Protein AF-F2NIZ1-F1 (afdb_monomer_lite)

Structure (mmCIF, N/CA/C/O backbone):
data_AF-F2NIZ1-F1
#
_entry.id   AF-F2NIZ1-F1
#
loop_
_atom_site.group_PDB
_atom_site.id
_atom_site.type_symbol
_atom_site.label_atom_id
_atom_site.label_alt_id
_atom_site.label_comp_id
_atom_site.label_asym_id
_atom_site.label_entity_id
_atom_site.label_seq_id
_atom_site.pdbx_PDB_ins_code
_atom_site.Cartn_x
_atom_site.Cartn_y
_atom_site.Cartn_z
_atom_site.occupancy
_atom_site.B_iso_or_equiv
_atom_site.auth_seq_id
_atom_site.auth_comp_id
_atom_site.auth_asym_id
_atom_site.auth_atom_id
_atom_site.pdbx_PDB_model_num
ATOM 1 N N . MET A 1 1 ? 41.066 -52.398 26.898 1.00 47.44 1 MET A N 1
ATOM 2 C CA . MET A 1 1 ? 41.646 -51.058 26.658 1.00 47.44 1 MET A CA 1
ATOM 3 C C . MET A 1 1 ? 41.464 -50.727 25.185 1.00 47.44 1 MET A C 1
ATOM 5 O O . MET A 1 1 ? 42.242 -51.182 24.358 1.00 47.44 1 MET A O 1
ATOM 9 N N . VAL A 1 2 ? 40.363 -50.058 24.837 1.00 56.00 2 VAL A N 1
ATOM 10 C CA . VAL A 1 2 ? 40.061 -49.682 23.446 1.00 56.00 2 VAL A CA 1
ATOM 11 C C . VAL A 1 2 ? 40.897 -48.446 23.115 1.00 56.00 2 VAL A C 1
ATOM 13 O O . VAL A 1 2 ? 40.838 -47.449 23.829 1.00 56.00 2 VAL A O 1
ATOM 16 N N . GLY A 1 3 ? 41.756 -48.558 22.101 1.00 67.19 3 GLY A N 1
ATOM 17 C CA . GLY A 1 3 ? 42.774 -47.560 21.780 1.00 67.19 3 GLY A CA 1
ATOM 18 C C . GLY A 1 3 ? 42.176 -46.237 21.307 1.00 67.19 3 GLY A C 1
ATOM 19 O O . GLY A 1 3 ? 41.809 -46.108 20.141 1.00 67.19 3 GLY A O 1
ATOM 20 N N . TRP A 1 4 ? 42.165 -45.240 22.195 1.00 61.31 4 TRP A N 1
ATOM 21 C CA . TRP A 1 4 ? 41.799 -43.842 21.918 1.00 61.31 4 TRP A CA 1
ATOM 22 C C . TRP A 1 4 ? 42.531 -43.234 20.706 1.00 61.31 4 TRP A C 1
ATOM 24 O O . TRP A 1 4 ? 42.013 -42.336 20.051 1.00 61.31 4 TRP A O 1
ATOM 34 N N . TRP A 1 5 ? 43.698 -43.773 20.347 1.00 62.03 5 TRP A N 1
ATOM 35 C CA . TRP A 1 5 ? 44.479 -43.372 19.173 1.00 62.03 5 TRP A CA 1
ATOM 36 C C . TRP A 1 5 ? 43.774 -43.573 17.821 1.00 62.03 5 TRP A C 1
ATOM 38 O O . TRP A 1 5 ? 44.151 -42.925 16.849 1.00 62.03 5 TRP A O 1
ATOM 48 N N . LYS A 1 6 ? 42.741 -44.424 17.736 1.00 64.19 6 LYS A N 1
ATOM 49 C CA . LYS A 1 6 ? 41.967 -44.603 16.494 1.00 64.19 6 LYS A CA 1
ATOM 50 C C . LYS A 1 6 ? 40.953 -43.484 16.219 1.00 64.19 6 LYS A C 1
ATOM 52 O O . LYS A 1 6 ? 40.520 -43.365 15.082 1.00 64.19 6 LYS A O 1
ATOM 57 N N . LEU A 1 7 ? 40.615 -42.663 17.219 1.00 60.41 7 LEU A N 1
ATOM 58 C CA . LEU A 1 7 ? 39.669 -41.537 17.094 1.00 60.41 7 LEU A CA 1
ATOM 59 C C . LEU A 1 7 ? 40.367 -40.188 16.830 1.00 60.41 7 LEU A C 1
ATOM 61 O O . LEU A 1 7 ? 39.725 -39.207 16.464 1.00 60.41 7 LEU A O 1
ATOM 65 N N . VAL A 1 8 ? 41.694 -40.136 16.985 1.00 63.22 8 VAL A N 1
ATOM 66 C CA . VAL A 1 8 ? 42.523 -38.937 16.763 1.00 63.22 8 VAL A CA 1
ATOM 67 C C . VAL A 1 8 ? 42.425 -38.368 15.333 1.00 63.22 8 VAL A C 1
ATOM 69 O O . VAL A 1 8 ? 42.363 -37.144 15.213 1.00 63.22 8 VAL A O 1
ATOM 72 N N . PRO A 1 9 ? 42.365 -39.175 14.249 1.00 65.31 9 PRO A N 1
ATOM 73 C CA . PRO A 1 9 ? 42.259 -38.630 12.896 1.00 65.31 9 PRO A CA 1
ATOM 74 C C . PRO A 1 9 ? 40.904 -37.962 12.646 1.00 65.31 9 PRO A C 1
ATOM 76 O O . PRO A 1 9 ? 40.852 -36.935 11.983 1.00 65.31 9 PRO A O 1
ATOM 79 N N . GLU A 1 10 ? 39.815 -38.502 13.200 1.00 64.06 10 GLU A N 1
ATOM 80 C CA . GLU A 1 10 ? 38.471 -37.952 12.998 1.00 64.06 10 GLU A CA 1
ATOM 81 C C . GLU A 1 10 ? 38.325 -36.580 13.654 1.00 64.06 10 GLU A C 1
ATOM 83 O O . GLU A 1 10 ? 37.879 -35.649 12.994 1.00 64.06 10 GLU A O 1
ATOM 88 N N . ILE A 1 11 ? 38.781 -36.408 14.899 1.00 68.88 11 ILE A N 1
ATOM 89 C CA . ILE A 1 11 ? 38.671 -35.137 15.640 1.00 68.88 11 ILE A CA 1
ATOM 90 C C . ILE A 1 11 ? 39.473 -34.013 14.964 1.00 68.88 11 ILE A C 1
ATOM 92 O O . ILE A 1 11 ? 39.048 -32.857 14.976 1.00 68.88 11 ILE A O 1
ATOM 96 N N . LEU A 1 12 ? 40.605 -34.341 14.333 1.00 69.31 12 LEU A N 1
ATOM 97 C CA . LEU A 1 12 ? 41.462 -33.357 13.668 1.00 69.31 12 LEU A CA 1
ATOM 98 C C . LEU A 1 12 ? 40.963 -32.948 12.268 1.00 69.31 12 LEU A C 1
ATOM 100 O O . LEU A 1 12 ? 41.421 -31.938 11.734 1.00 69.31 12 LEU A O 1
ATOM 104 N N . LEU A 1 13 ? 40.031 -33.700 11.670 1.00 75.38 13 LEU A N 1
ATOM 105 C CA . LEU A 1 13 ? 39.484 -33.427 10.333 1.00 75.38 13 LEU A CA 1
ATOM 106 C C . LEU A 1 13 ? 38.329 -32.411 10.346 1.00 75.38 13 LEU A C 1
ATOM 108 O O . LEU A 1 13 ? 38.163 -31.657 9.385 1.00 75.38 13 LEU A O 1
ATOM 112 N N . TRP A 1 14 ? 37.566 -32.326 11.440 1.00 81.19 14 TRP A N 1
ATOM 113 C CA . TRP A 1 14 ? 36.453 -31.374 11.580 1.00 81.19 14 TRP A CA 1
ATOM 114 C C . TRP A 1 14 ? 36.855 -29.893 11.455 1.00 81.19 14 TRP A C 1
ATOM 116 O O . TRP A 1 14 ? 36.172 -29.166 10.734 1.00 81.19 14 TRP A O 1
ATOM 126 N N . PRO A 1 15 ? 37.957 -29.412 12.066 1.00 86.38 15 PRO A N 1
ATOM 127 C CA . PRO A 1 15 ? 38.383 -28.018 11.934 1.00 86.38 15 PRO A CA 1
ATOM 128 C C . PRO A 1 15 ? 38.717 -27.637 10.488 1.00 86.38 15 PRO A C 1
ATOM 130 O O . PRO A 1 15 ? 38.370 -26.547 10.038 1.00 86.38 15 PRO A O 1
ATOM 133 N N . ALA A 1 16 ? 39.347 -28.551 9.743 1.00 83.38 16 ALA A N 1
ATOM 134 C CA . ALA A 1 16 ? 39.662 -28.344 8.333 1.00 83.38 16 ALA A CA 1
ATOM 135 C C . ALA A 1 16 ? 38.387 -28.284 7.477 1.00 83.38 16 ALA A C 1
ATOM 137 O O . ALA A 1 16 ? 38.258 -27.411 6.619 1.00 83.38 16 ALA A O 1
ATOM 138 N N . ALA A 1 17 ? 37.413 -29.156 7.750 1.00 83.50 17 ALA A N 1
ATOM 139 C CA . ALA A 1 17 ? 36.115 -29.132 7.080 1.00 83.50 17 ALA A CA 1
ATOM 140 C C . ALA A 1 17 ? 35.339 -27.832 7.363 1.00 83.50 17 ALA A C 1
ATOM 142 O O . ALA A 1 17 ? 34.779 -27.239 6.442 1.00 83.50 17 ALA A O 1
ATOM 143 N N . ILE A 1 18 ? 35.361 -27.341 8.606 1.00 85.75 18 ILE A N 1
ATOM 144 C CA . ILE A 1 18 ? 34.726 -26.072 8.995 1.00 85.75 18 ILE A CA 1
ATOM 145 C C . ILE A 1 18 ? 35.421 -24.885 8.319 1.00 85.75 18 ILE A C 1
ATOM 147 O O . ILE A 1 18 ? 34.742 -23.996 7.812 1.00 85.75 18 ILE A O 1
ATOM 151 N N . ALA A 1 19 ? 36.755 -24.877 8.253 1.00 88.50 19 ALA A N 1
ATOM 152 C CA . ALA A 1 19 ? 37.508 -23.819 7.582 1.00 88.50 19 ALA A CA 1
ATOM 153 C C . ALA A 1 19 ? 37.203 -23.759 6.075 1.00 88.50 19 ALA A C 1
ATOM 155 O O . ALA A 1 19 ? 37.012 -22.675 5.525 1.00 88.50 19 ALA A O 1
ATOM 156 N N . LEU A 1 20 ? 37.089 -24.916 5.416 1.00 90.56 20 LEU A N 1
ATOM 157 C CA . LEU A 1 20 ? 36.694 -24.998 4.008 1.00 90.56 20 LEU A CA 1
ATOM 158 C C . LEU A 1 20 ? 35.243 -24.559 3.793 1.00 90.56 20 LEU A C 1
ATOM 160 O O . LEU A 1 20 ? 34.973 -23.797 2.867 1.00 90.56 20 LEU A O 1
ATOM 164 N N . ALA A 1 21 ? 34.321 -24.983 4.660 1.00 89.88 21 ALA A N 1
ATOM 165 C CA . ALA A 1 21 ? 32.920 -24.577 4.592 1.00 89.88 21 ALA A CA 1
ATOM 166 C C . ALA A 1 21 ? 32.753 -23.066 4.814 1.00 89.88 21 ALA A C 1
ATOM 168 O O . ALA A 1 21 ? 32.022 -22.415 4.071 1.00 89.88 21 ALA A O 1
ATOM 169 N N . ALA A 1 22 ? 33.474 -22.489 5.778 1.00 89.19 22 ALA A N 1
ATOM 170 C CA . ALA A 1 22 ? 33.476 -21.054 6.043 1.00 89.19 22 ALA A CA 1
ATOM 171 C C . ALA A 1 22 ? 34.093 -20.259 4.883 1.00 89.19 22 ALA A C 1
ATOM 173 O O . ALA A 1 22 ? 33.535 -19.245 4.470 1.00 89.19 22 ALA A O 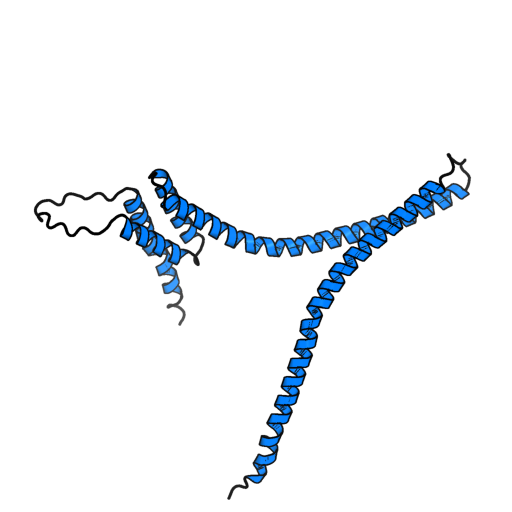1
ATOM 174 N N . GLY A 1 23 ? 35.199 -20.740 4.307 1.00 90.19 23 GLY A N 1
ATOM 175 C CA . GLY A 1 23 ? 35.815 -20.133 3.127 1.00 90.19 23 GLY A CA 1
ATOM 176 C C . GLY A 1 23 ? 34.904 -20.185 1.900 1.00 90.19 23 GLY A C 1
ATOM 177 O O . GLY A 1 23 ? 34.782 -19.197 1.178 1.00 90.19 23 GLY A O 1
ATOM 178 N N . PHE A 1 24 ? 34.207 -21.303 1.692 1.00 90.88 24 PHE A N 1
ATOM 179 C CA . PHE A 1 24 ? 33.237 -21.449 0.611 1.00 90.88 24 PHE A CA 1
ATOM 180 C C . PHE A 1 24 ? 32.009 -20.560 0.824 1.00 90.88 24 PHE A C 1
ATOM 182 O O . PHE A 1 24 ? 31.588 -19.877 -0.103 1.00 90.88 24 PHE A O 1
ATOM 189 N N . ALA A 1 25 ? 31.480 -20.488 2.047 1.00 86.62 25 ALA A N 1
ATOM 190 C CA . ALA A 1 25 ? 30.389 -19.581 2.396 1.00 86.62 25 ALA A CA 1
ATOM 191 C C . ALA A 1 25 ? 30.783 -18.110 2.191 1.00 86.62 25 ALA A C 1
ATOM 193 O O . ALA A 1 25 ? 30.009 -17.342 1.628 1.00 86.62 25 ALA A O 1
ATOM 194 N N . TRP A 1 26 ? 32.003 -17.728 2.572 1.00 88.62 26 TRP A N 1
ATOM 195 C CA . TRP A 1 26 ? 32.542 -16.388 2.334 1.00 88.62 26 TRP A CA 1
ATOM 196 C C . TRP A 1 26 ? 32.712 -16.084 0.838 1.00 88.62 26 TRP A C 1
ATOM 198 O O . TRP A 1 26 ? 32.396 -14.985 0.381 1.00 88.62 26 TRP A O 1
ATOM 208 N N . LEU A 1 27 ? 33.145 -17.069 0.047 1.00 86.75 27 LEU A N 1
ATOM 209 C CA . LEU A 1 27 ? 33.269 -16.942 -1.405 1.00 86.75 27 LEU A CA 1
ATOM 210 C C . LEU A 1 27 ? 31.900 -16.827 -2.085 1.00 86.75 27 LEU A C 1
ATOM 212 O O . LEU A 1 27 ? 31.721 -15.985 -2.965 1.00 86.75 27 LEU A O 1
ATOM 216 N N . LEU A 1 28 ? 30.918 -17.621 -1.653 1.00 84.38 28 LEU A N 1
ATOM 217 C CA . LEU A 1 28 ? 29.535 -17.515 -2.113 1.00 84.38 28 LEU A CA 1
ATOM 218 C C . LEU A 1 28 ? 28.919 -16.167 -1.735 1.00 84.38 28 LEU A C 1
ATOM 220 O O . LEU A 1 28 ? 28.237 -15.566 -2.562 1.00 84.38 28 LEU A O 1
ATOM 224 N N . TYR A 1 29 ? 29.202 -15.667 -0.533 1.00 81.88 29 TYR A N 1
ATOM 225 C CA . TYR A 1 29 ? 28.768 -14.348 -0.082 1.00 81.88 29 TYR A CA 1
ATOM 226 C C . TYR A 1 29 ? 29.332 -13.238 -0.980 1.00 81.88 29 TYR A C 1
ATOM 228 O O . TYR A 1 29 ? 28.572 -12.422 -1.499 1.00 81.88 29 TYR A O 1
ATOM 236 N N . GLN A 1 30 ? 30.636 -13.274 -1.276 1.00 78.44 30 GLN A N 1
ATOM 237 C CA . GLN A 1 30 ? 31.266 -12.357 -2.233 1.00 78.44 30 GLN A CA 1
ATOM 238 C C . GLN A 1 30 ? 30.667 -12.447 -3.637 1.00 78.44 30 GLN A C 1
ATOM 240 O O . GLN A 1 30 ? 30.580 -11.436 -4.340 1.00 78.44 30 GLN A O 1
ATOM 245 N N . LEU A 1 31 ? 30.283 -13.652 -4.063 1.00 76.25 31 LEU A N 1
ATOM 246 C CA . LEU A 1 31 ? 29.641 -13.846 -5.351 1.00 76.25 31 LEU A CA 1
ATOM 247 C C . LEU A 1 31 ? 28.279 -13.146 -5.352 1.00 76.25 31 LEU A C 1
ATOM 249 O O . LEU A 1 31 ? 28.073 -12.286 -6.200 1.00 76.25 31 LEU A O 1
ATOM 253 N N . VAL A 1 32 ? 27.410 -13.456 -4.379 1.00 76.31 32 VAL A N 1
ATOM 254 C CA . VAL A 1 32 ? 26.045 -12.915 -4.204 1.00 76.31 32 VAL A CA 1
ATOM 255 C C . VAL A 1 32 ? 26.032 -11.390 -4.079 1.00 76.31 32 VAL A C 1
ATOM 257 O O . VAL A 1 32 ? 25.248 -10.734 -4.759 1.00 76.31 32 VAL A O 1
ATOM 260 N N . GLU A 1 33 ? 26.929 -10.802 -3.290 1.00 70.06 33 GLU A N 1
ATOM 261 C CA . GLU A 1 33 ? 26.990 -9.349 -3.075 1.00 70.06 33 GLU A CA 1
ATOM 262 C C . GLU A 1 33 ? 27.349 -8.578 -4.360 1.00 70.06 33 GLU A C 1
ATOM 264 O O . GLU A 1 33 ? 26.817 -7.499 -4.639 1.00 70.06 33 GLU A O 1
ATOM 269 N N . LYS A 1 34 ? 28.185 -9.167 -5.224 1.00 66.12 34 LYS A N 1
ATOM 270 C CA . LYS A 1 34 ? 28.511 -8.580 -6.531 1.00 66.12 34 LYS A CA 1
ATOM 271 C C . LYS A 1 34 ? 27.354 -8.638 -7.532 1.00 66.12 34 LYS A C 1
ATOM 273 O O . LYS A 1 34 ? 27.356 -7.848 -8.476 1.00 66.12 34 LYS A O 1
ATOM 278 N N . TRP A 1 35 ? 26.336 -9.479 -7.341 1.00 63.59 35 TRP A N 1
ATOM 279 C CA . TRP A 1 35 ? 25.206 -9.541 -8.279 1.00 63.59 35 TRP A CA 1
ATOM 280 C C . TRP A 1 35 ? 24.368 -8.253 -8.289 1.00 63.59 35 TRP A C 1
ATOM 282 O O . TRP A 1 35 ? 23.939 -7.827 -9.360 1.00 63.59 35 TRP A O 1
ATOM 292 N N . GLU A 1 36 ? 24.217 -7.553 -7.162 1.00 64.12 36 GLU A N 1
ATOM 293 C CA . GLU A 1 36 ? 23.486 -6.270 -7.101 1.00 64.12 36 GLU A CA 1
ATOM 294 C C . GLU A 1 36 ? 24.224 -5.131 -7.831 1.00 64.12 36 GLU A C 1
ATOM 296 O O . GLU A 1 36 ? 23.621 -4.314 -8.542 1.00 64.12 36 GLU A O 1
ATOM 301 N N . THR A 1 37 ? 25.557 -5.099 -7.744 1.00 64.38 37 THR A N 1
ATOM 302 C CA . THR A 1 37 ? 26.369 -4.117 -8.487 1.00 64.38 37 THR A CA 1
ATOM 303 C C . THR A 1 37 ? 26.363 -4.399 -9.989 1.00 64.38 37 THR A C 1
ATOM 305 O O . THR A 1 37 ? 26.230 -3.471 -10.785 1.00 64.38 37 THR A O 1
ATOM 308 N N . VAL A 1 38 ? 26.383 -5.668 -10.404 1.00 62.69 38 VAL A N 1
ATOM 309 C CA . VAL A 1 38 ? 26.236 -6.062 -11.818 1.00 62.69 38 VAL A CA 1
ATOM 310 C C . VAL A 1 38 ? 24.853 -5.684 -12.368 1.00 62.69 38 VAL A C 1
ATOM 312 O O . VAL A 1 38 ? 24.745 -5.190 -13.496 1.00 62.69 38 VAL A O 1
ATOM 315 N N . ILE A 1 39 ? 23.790 -5.830 -11.572 1.00 62.88 39 ILE A N 1
ATOM 316 C CA . ILE A 1 39 ? 22.418 -5.450 -11.954 1.00 62.88 39 ILE A CA 1
ATOM 317 C C . ILE A 1 39 ? 22.255 -3.923 -12.058 1.00 62.88 39 ILE A C 1
ATOM 319 O O . ILE A 1 39 ? 21.586 -3.411 -12.960 1.00 62.88 39 ILE A O 1
ATOM 323 N N . THR A 1 40 ? 22.847 -3.153 -11.147 1.00 59.06 40 THR A N 1
ATOM 324 C CA . THR A 1 40 ? 22.796 -1.681 -11.203 1.00 59.06 40 THR A CA 1
ATOM 325 C C . THR A 1 40 ? 23.674 -1.118 -12.323 1.00 59.06 40 THR A C 1
ATOM 327 O O . THR A 1 40 ? 23.251 -0.188 -13.015 1.00 59.06 40 THR A O 1
ATOM 330 N N . PHE A 1 41 ? 24.829 -1.732 -12.586 1.00 58.81 41 PHE A N 1
ATOM 331 C CA . PHE A 1 41 ? 25.710 -1.400 -13.706 1.00 58.81 41 PHE A CA 1
ATOM 332 C C . PHE A 1 41 ? 25.027 -1.650 -15.056 1.00 58.81 41 PHE A C 1
ATOM 334 O O . PHE A 1 41 ? 25.007 -0.767 -15.911 1.00 58.81 41 PHE A O 1
ATOM 341 N N . THR A 1 42 ? 24.353 -2.792 -15.227 1.00 62.69 42 THR A N 1
ATOM 342 C CA . THR A 1 42 ? 23.558 -3.069 -16.439 1.00 62.69 42 THR A CA 1
ATOM 343 C C . THR A 1 42 ? 22.418 -2.065 -16.629 1.00 62.69 42 THR A C 1
ATOM 345 O O . THR A 1 42 ? 22.229 -1.561 -17.735 1.00 62.69 42 THR A O 1
ATOM 348 N N . LYS A 1 43 ? 21.699 -1.680 -15.565 1.00 64.12 43 LYS A N 1
ATOM 349 C CA . LYS A 1 43 ? 20.633 -0.659 -15.643 1.00 64.12 43 LYS A CA 1
ATOM 350 C C . LYS A 1 43 ? 21.149 0.724 -16.058 1.00 64.12 43 LYS A C 1
ATOM 352 O O . LYS A 1 43 ? 20.471 1.405 -16.830 1.00 64.12 43 LYS A O 1
ATOM 357 N N . LYS A 1 44 ? 22.308 1.151 -15.542 1.00 65.12 44 LYS A N 1
ATOM 358 C CA . LYS A 1 44 ? 22.916 2.455 -15.862 1.00 65.12 44 LYS A CA 1
ATOM 359 C C . LYS A 1 44 ? 23.498 2.459 -17.278 1.00 65.12 44 LYS A C 1
ATOM 361 O O . LYS A 1 44 ? 23.256 3.394 -18.034 1.00 65.12 44 LYS A O 1
ATOM 366 N N . ASN A 1 45 ? 24.163 1.377 -17.676 1.00 67.62 45 ASN A N 1
ATOM 367 C CA . ASN A 1 45 ? 24.780 1.257 -18.997 1.00 67.62 45 ASN A CA 1
ATOM 368 C C . ASN A 1 45 ? 23.755 1.199 -20.131 1.00 67.62 45 ASN A C 1
ATOM 370 O O . ASN A 1 45 ? 24.000 1.782 -21.179 1.00 67.62 45 ASN A O 1
ATOM 374 N N . VAL A 1 46 ? 22.585 0.583 -19.929 1.00 72.50 46 VAL A N 1
ATOM 375 C CA . VAL A 1 46 ? 21.505 0.601 -20.934 1.00 72.50 46 VAL A CA 1
ATOM 376 C C . VAL A 1 46 ? 20.911 2.006 -21.112 1.00 72.50 46 VAL A C 1
ATOM 378 O O . VAL A 1 46 ? 20.543 2.381 -22.224 1.00 72.50 46 VAL A O 1
ATOM 381 N N . LEU A 1 47 ? 20.854 2.814 -20.047 1.00 70.00 47 LEU A N 1
ATOM 382 C CA . LEU A 1 47 ? 20.428 4.214 -20.143 1.00 70.00 47 LEU A CA 1
ATOM 383 C C . LEU A 1 47 ? 21.441 5.045 -20.946 1.00 70.00 47 LEU A C 1
ATOM 385 O O . LEU A 1 47 ? 21.048 5.762 -21.864 1.00 70.00 47 LEU A O 1
ATOM 389 N N . TYR A 1 48 ? 22.736 4.907 -20.641 1.00 76.94 48 TYR A N 1
ATOM 390 C CA . TYR A 1 48 ? 23.801 5.593 -21.378 1.00 76.94 48 TYR A CA 1
ATOM 391 C C . TYR A 1 48 ? 23.916 5.113 -22.829 1.00 76.94 48 TYR A C 1
ATOM 393 O O . TYR A 1 48 ? 24.143 5.933 -23.712 1.00 76.94 48 TYR A O 1
ATOM 401 N N . ALA A 1 49 ? 23.689 3.825 -23.101 1.00 75.19 49 ALA A N 1
ATOM 402 C CA . ALA A 1 49 ? 23.636 3.290 -24.460 1.00 75.19 49 ALA A CA 1
ATOM 403 C C . ALA A 1 49 ? 22.469 3.891 -25.259 1.00 75.19 49 ALA A C 1
ATOM 405 O O . ALA A 1 49 ? 22.656 4.293 -26.404 1.00 75.19 49 ALA A O 1
ATOM 406 N N . GLY A 1 50 ? 21.289 4.026 -24.639 1.00 72.75 50 GLY A N 1
ATOM 407 C CA . GLY A 1 50 ? 20.143 4.704 -25.248 1.00 72.75 50 GLY A CA 1
ATOM 408 C C . GLY A 1 50 ? 20.425 6.179 -25.551 1.00 72.75 50 GLY A C 1
ATOM 409 O O . GLY A 1 50 ? 20.161 6.636 -26.659 1.00 72.75 50 GLY A O 1
ATOM 410 N N . ALA A 1 51 ? 21.021 6.908 -24.602 1.00 77.00 51 ALA A N 1
ATOM 411 C CA . ALA A 1 51 ? 21.406 8.308 -24.790 1.00 77.00 51 ALA A CA 1
ATOM 412 C C . ALA A 1 51 ? 22.486 8.481 -25.875 1.00 77.00 51 ALA A C 1
ATOM 414 O O . ALA A 1 51 ? 22.376 9.372 -26.714 1.00 77.00 51 ALA A O 1
ATOM 415 N N . GLY A 1 52 ? 23.494 7.604 -25.901 1.00 80.25 52 GLY A N 1
ATOM 416 C CA . GLY A 1 52 ? 24.544 7.607 -26.919 1.00 80.25 52 GLY A CA 1
ATOM 417 C C . GLY A 1 52 ? 23.997 7.345 -28.321 1.00 80.25 52 GLY A C 1
ATOM 418 O O . GLY A 1 52 ? 24.353 8.053 -29.259 1.00 80.25 52 GLY A O 1
ATOM 419 N N . LEU A 1 53 ? 23.068 6.396 -28.463 1.00 80.75 53 LEU A N 1
ATOM 420 C CA . LEU A 1 53 ? 22.416 6.108 -29.741 1.00 80.75 53 LEU A CA 1
ATOM 421 C C . LEU A 1 53 ? 21.581 7.302 -30.224 1.00 80.75 53 LEU A C 1
ATOM 423 O O . LEU A 1 53 ? 21.638 7.650 -31.399 1.00 80.75 53 LEU A O 1
ATOM 427 N N . LEU A 1 54 ? 20.885 7.987 -29.314 1.00 77.81 54 LEU A N 1
ATOM 428 C CA . LEU A 1 54 ? 20.141 9.214 -29.612 1.00 77.81 54 LEU A CA 1
ATOM 429 C C . LEU A 1 54 ? 21.060 10.332 -30.124 1.00 77.81 54 LEU A C 1
ATOM 431 O O . LEU A 1 54 ? 20.741 10.983 -31.113 1.00 77.81 54 LEU A O 1
ATOM 435 N N . ILE A 1 55 ? 22.225 10.516 -29.496 1.00 81.94 55 ILE A N 1
ATOM 436 C CA . ILE A 1 55 ? 23.228 11.499 -29.930 1.00 81.94 55 ILE A CA 1
ATOM 437 C C . ILE A 1 55 ? 23.767 11.145 -31.319 1.00 81.94 55 ILE A C 1
ATOM 439 O O . ILE A 1 55 ? 23.859 12.027 -32.166 1.00 81.94 55 ILE A O 1
ATOM 443 N N . ILE A 1 56 ? 24.063 9.869 -31.589 1.00 83.50 56 ILE A N 1
ATOM 444 C CA . ILE A 1 56 ? 24.528 9.408 -32.909 1.00 83.50 56 ILE A CA 1
ATOM 445 C C . ILE A 1 56 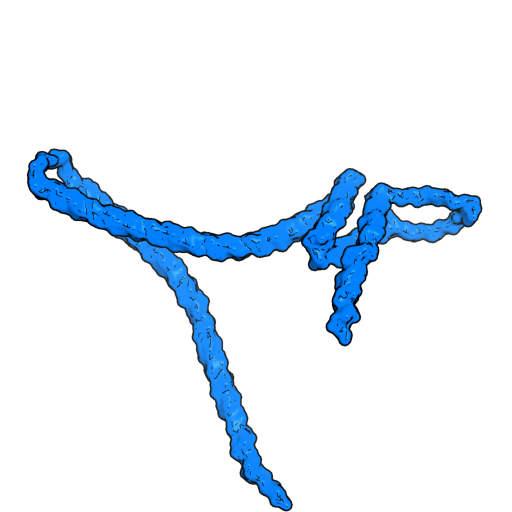? 23.462 9.662 -33.981 1.00 83.50 56 ILE A C 1
ATOM 447 O O . ILE A 1 56 ? 23.784 10.163 -35.055 1.00 83.50 56 ILE A O 1
ATOM 451 N N . VAL A 1 57 ? 22.191 9.375 -33.683 1.00 79.94 57 VAL A N 1
ATOM 452 C CA . VAL A 1 57 ? 21.065 9.643 -34.590 1.00 79.94 57 VAL A CA 1
ATOM 453 C C . VAL A 1 57 ? 20.922 11.135 -34.859 1.00 79.94 57 VAL A C 1
ATOM 455 O O . VAL A 1 57 ? 20.800 11.525 -36.015 1.00 79.94 57 VAL A O 1
ATOM 458 N N . LEU A 1 58 ? 20.983 11.977 -33.826 1.00 81.75 58 LEU A N 1
ATOM 459 C CA . LEU A 1 58 ? 20.920 13.432 -33.978 1.00 81.75 58 LEU A CA 1
ATOM 460 C C . LEU A 1 58 ? 22.097 13.972 -34.796 1.00 81.75 58 LEU A C 1
ATOM 462 O O . LEU A 1 58 ? 21.900 14.835 -35.645 1.00 81.75 58 LEU A O 1
ATOM 466 N N . PHE A 1 59 ? 23.303 13.444 -34.584 1.00 82.06 59 PHE A N 1
ATOM 467 C CA . PHE A 1 59 ? 24.497 13.845 -35.326 1.00 82.06 59 PHE A CA 1
ATOM 468 C C . PHE A 1 59 ? 24.422 13.420 -36.798 1.00 82.06 59 PHE A C 1
ATOM 470 O O . PHE A 1 59 ? 24.782 14.185 -37.689 1.00 82.06 59 PHE A O 1
ATOM 477 N N . TRP A 1 60 ? 23.887 12.229 -37.069 1.00 80.62 60 TRP A N 1
ATOM 478 C CA . TRP A 1 60 ? 23.649 11.745 -38.427 1.00 80.62 60 TRP A CA 1
ATOM 479 C C . TRP A 1 60 ? 22.549 12.544 -39.140 1.00 80.62 60 TRP A C 1
ATOM 481 O O . TRP A 1 60 ? 22.691 12.890 -40.309 1.00 80.62 60 TRP A O 1
ATOM 491 N N . LEU A 1 61 ? 21.481 12.906 -38.425 1.00 76.56 61 LEU A N 1
ATOM 492 C CA . LEU A 1 61 ? 20.381 13.720 -38.947 1.00 76.56 61 LEU A CA 1
ATOM 493 C C . LEU A 1 61 ? 20.818 15.171 -39.210 1.00 76.56 61 LEU A C 1
ATOM 495 O O . LEU A 1 61 ? 20.381 15.770 -40.188 1.00 76.56 61 LEU A O 1
ATOM 499 N N . MET A 1 62 ? 21.728 15.702 -38.387 1.00 75.56 62 MET A N 1
ATOM 500 C CA . MET A 1 62 ? 22.413 16.980 -38.609 1.00 75.56 62 MET A CA 1
ATOM 501 C C . MET A 1 62 ? 23.316 16.925 -39.848 1.00 75.56 62 MET A C 1
ATOM 503 O O . MET A 1 62 ? 23.280 17.835 -40.670 1.00 75.56 62 MET A O 1
ATOM 507 N N . TYR A 1 63 ? 24.093 15.848 -40.013 1.00 76.19 63 TYR A N 1
ATOM 508 C CA . TYR A 1 63 ? 24.925 15.640 -41.201 1.00 76.19 63 TYR A CA 1
ATOM 509 C C . TYR A 1 63 ? 24.073 15.578 -42.479 1.00 76.19 63 TYR A C 1
ATOM 511 O O . TYR A 1 63 ? 24.375 16.256 -43.457 1.00 76.19 63 TYR A O 1
ATOM 519 N N . LEU A 1 64 ? 22.948 14.855 -42.437 1.00 71.19 64 LEU A N 1
ATOM 520 C CA . LEU A 1 64 ? 21.983 14.800 -43.538 1.00 71.19 64 LEU A CA 1
ATOM 521 C C . LEU A 1 64 ? 21.390 16.183 -43.869 1.00 71.19 64 LEU A C 1
ATOM 523 O O . LEU A 1 64 ? 21.130 16.474 -45.031 1.00 71.19 64 LEU A O 1
ATOM 527 N N . TRP A 1 65 ? 21.181 17.033 -42.859 1.00 71.19 65 TRP A N 1
ATOM 528 C CA . TRP A 1 65 ? 20.689 18.404 -43.032 1.00 71.19 65 TRP A CA 1
ATOM 529 C C . TRP A 1 65 ? 21.708 19.330 -43.711 1.00 71.19 65 TRP A C 1
ATOM 531 O O . TRP A 1 65 ? 21.315 20.225 -44.454 1.00 71.19 65 TRP A O 1
ATOM 541 N N . ILE A 1 66 ? 23.005 19.121 -43.466 1.00 68.69 66 ILE A N 1
ATOM 542 C CA . ILE A 1 66 ? 24.098 19.921 -44.044 1.00 68.69 66 ILE A CA 1
ATOM 543 C C . ILE A 1 66 ? 24.314 19.580 -45.526 1.00 68.69 66 ILE A C 1
ATOM 545 O O . ILE A 1 66 ? 24.556 20.475 -46.331 1.00 68.69 66 ILE A O 1
ATOM 549 N N . ASP A 1 67 ? 24.176 18.306 -45.891 1.00 63.12 67 ASP A N 1
ATOM 550 C CA . ASP A 1 67 ? 24.358 17.794 -47.256 1.00 63.12 67 ASP A CA 1
ATOM 551 C C . ASP A 1 67 ? 23.052 17.794 -48.081 1.00 63.12 67 ASP A C 1
ATOM 553 O O . ASP A 1 67 ? 22.924 17.011 -49.020 1.00 63.12 67 ASP A O 1
ATOM 557 N N . PHE A 1 68 ? 22.058 18.631 -47.749 1.00 54.66 68 PHE A N 1
ATOM 558 C CA . PHE A 1 68 ? 20.796 18.739 -48.497 1.00 54.66 68 PHE A CA 1
ATOM 559 C C . PHE A 1 68 ? 20.945 19.743 -49.664 1.00 54.66 68 PHE A C 1
ATOM 561 O O . PHE A 1 68 ? 20.753 20.946 -49.466 1.00 54.66 68 PHE A O 1
ATOM 568 N N . PRO A 1 69 ? 21.282 19.321 -50.902 1.00 55.47 69 PRO A N 1
ATOM 569 C CA . PRO A 1 69 ? 21.193 20.204 -52.053 1.00 55.47 69 PRO A CA 1
ATOM 570 C C . PRO A 1 69 ? 19.720 20.519 -52.325 1.00 55.47 69 PRO A C 1
ATOM 572 O O . PRO A 1 69 ? 18.856 19.640 -52.278 1.00 55.47 69 PRO A O 1
ATOM 575 N N . ALA A 1 70 ? 19.437 21.781 -52.636 1.00 59.03 70 ALA A N 1
ATOM 576 C CA . ALA A 1 70 ? 18.150 22.201 -53.169 1.00 59.03 70 ALA A CA 1
ATOM 577 C C . ALA A 1 70 ? 17.778 21.324 -54.385 1.00 59.03 70 ALA A C 1
ATOM 579 O O . ALA A 1 70 ? 18.517 21.291 -55.361 1.00 59.03 70 ALA A O 1
ATOM 580 N N . ILE A 1 71 ? 16.674 20.575 -54.250 1.00 59.09 71 ILE A N 1
ATOM 581 C CA . ILE A 1 71 ? 15.954 19.742 -55.239 1.00 59.09 71 ILE A CA 1
ATOM 582 C C . ILE A 1 71 ? 16.784 19.316 -56.476 1.00 59.09 71 ILE A C 1
ATOM 584 O O . ILE A 1 71 ? 16.848 20.065 -57.451 1.00 59.09 71 ILE A O 1
ATOM 588 N N . PRO A 1 72 ? 17.366 18.100 -56.497 1.00 59.91 72 PRO A N 1
ATOM 589 C CA . PRO A 1 72 ? 18.094 17.605 -57.660 1.00 59.91 72 PRO A CA 1
ATOM 590 C C . PRO A 1 72 ? 17.164 16.933 -58.689 1.00 59.91 72 PRO A C 1
ATOM 592 O O . PRO A 1 72 ? 16.228 16.214 -58.335 1.00 59.91 72 PRO A O 1
ATOM 595 N N . GLU A 1 73 ? 17.464 17.142 -59.973 1.00 62.47 73 GLU A N 1
ATOM 596 C CA . GLU A 1 73 ? 16.884 16.440 -61.127 1.00 62.47 73 GLU A CA 1
ATOM 597 C C . GLU A 1 73 ? 16.944 14.899 -60.999 1.00 62.47 73 GLU A C 1
ATOM 599 O O . GLU A 1 73 ? 17.841 14.363 -60.333 1.00 62.47 73 GLU A O 1
ATOM 604 N N . PRO A 1 74 ? 16.029 14.157 -61.668 1.00 55.88 74 PRO A N 1
ATOM 605 C CA . PRO A 1 74 ? 15.878 12.708 -61.540 1.00 55.88 74 PRO A CA 1
ATOM 606 C C . PRO A 1 74 ? 17.001 11.960 -62.276 1.00 55.88 74 PRO A C 1
ATOM 608 O O . PRO A 1 74 ? 16.800 11.358 -63.326 1.00 55.88 74 PRO A O 1
ATOM 611 N N . SER A 1 75 ? 18.206 11.992 -61.718 1.00 62.94 75 SER A N 1
ATOM 612 C CA . SER A 1 75 ? 19.324 11.151 -62.143 1.00 62.94 75 SER A CA 1
ATOM 613 C C . SER A 1 75 ? 19.339 9.845 -61.340 1.00 62.94 75 SER A C 1
ATOM 615 O O . SER A 1 75 ? 18.956 9.814 -60.171 1.00 62.94 75 SER A O 1
ATOM 617 N N . GLU A 1 76 ? 19.798 8.749 -61.949 1.00 62.88 76 GLU A N 1
ATOM 618 C CA . GLU A 1 76 ? 19.948 7.412 -61.333 1.00 62.88 76 GLU A CA 1
ATOM 619 C C . GLU A 1 76 ? 20.641 7.438 -59.951 1.00 62.88 76 GLU A C 1
ATOM 621 O O . GLU A 1 76 ? 20.335 6.634 -59.072 1.00 62.88 76 GLU A O 1
ATOM 626 N N . GLN A 1 77 ? 21.511 8.423 -59.707 1.00 60.53 77 GLN A N 1
ATOM 627 C CA . GLN A 1 77 ? 22.193 8.619 -58.424 1.00 60.53 77 GLN A CA 1
ATOM 628 C C . GLN A 1 77 ? 21.243 8.989 -57.271 1.00 60.53 77 GLN A C 1
ATOM 630 O O . GLN A 1 77 ? 21.551 8.713 -56.110 1.00 60.53 77 GLN A O 1
ATOM 635 N N . ALA A 1 78 ? 20.079 9.580 -57.564 1.00 62.50 78 ALA A N 1
ATOM 636 C CA . ALA A 1 78 ? 19.069 9.912 -56.564 1.00 62.50 78 ALA A CA 1
ATOM 637 C C . ALA A 1 78 ? 18.385 8.658 -55.995 1.00 62.50 78 ALA A C 1
ATOM 639 O O . ALA A 1 78 ? 18.127 8.602 -54.794 1.00 62.50 78 ALA A O 1
ATOM 640 N N . LYS A 1 79 ? 18.160 7.617 -56.812 1.00 66.62 79 LYS A N 1
ATOM 641 C CA . LYS A 1 79 ? 17.536 6.359 -56.358 1.00 66.62 79 LYS A CA 1
ATOM 642 C C . LYS A 1 79 ? 18.408 5.626 -55.339 1.00 66.62 79 LYS A C 1
ATOM 644 O O . LYS A 1 79 ? 17.928 5.283 -54.263 1.00 66.62 79 LYS A O 1
ATOM 649 N N . ASN A 1 80 ? 19.705 5.498 -55.620 1.00 70.25 80 ASN A N 1
ATOM 650 C CA . ASN A 1 80 ? 20.641 4.809 -54.724 1.00 70.25 80 ASN A CA 1
ATOM 651 C C . ASN A 1 80 ? 20.780 5.520 -53.365 1.00 70.25 80 ASN A C 1
ATOM 653 O O . ASN A 1 80 ? 20.892 4.867 -52.328 1.00 70.25 80 ASN A O 1
ATOM 657 N N . LYS A 1 81 ? 20.730 6.862 -53.349 1.00 66.06 81 LYS A N 1
ATOM 658 C CA . LYS A 1 81 ? 20.742 7.651 -52.105 1.00 66.06 81 LYS A CA 1
ATOM 659 C C . LYS A 1 81 ? 19.460 7.457 -51.290 1.00 66.06 81 LYS A C 1
ATOM 661 O O . LYS A 1 81 ? 19.531 7.335 -50.068 1.00 66.06 81 LYS A O 1
ATOM 666 N N . ILE A 1 82 ? 18.305 7.382 -51.951 1.00 67.12 82 ILE A N 1
ATOM 667 C CA . ILE A 1 82 ? 17.011 7.151 -51.291 1.00 67.12 82 ILE A CA 1
ATOM 668 C C . ILE A 1 82 ? 16.954 5.750 -50.663 1.00 67.12 82 ILE A C 1
ATOM 670 O O . ILE A 1 82 ? 16.526 5.619 -49.514 1.00 67.12 82 ILE A O 1
ATOM 674 N N . ASP A 1 83 ? 17.437 4.716 -51.354 1.00 74.50 83 ASP A N 1
ATOM 675 C CA . ASP A 1 83 ? 17.448 3.341 -50.829 1.00 74.50 83 ASP A CA 1
ATOM 676 C C . ASP A 1 83 ? 18.394 3.170 -49.631 1.00 74.50 83 ASP A C 1
ATOM 678 O O . ASP A 1 83 ? 18.063 2.480 -48.656 1.00 74.50 83 ASP A O 1
ATOM 682 N N . ALA A 1 84 ? 19.536 3.865 -49.643 1.00 71.62 84 ALA A N 1
ATOM 683 C CA . ALA A 1 84 ? 20.438 3.920 -48.496 1.00 71.62 84 ALA A CA 1
ATOM 684 C C . ALA A 1 84 ? 19.756 4.553 -47.266 1.00 71.62 84 ALA A C 1
ATOM 686 O O . ALA A 1 84 ? 19.797 3.983 -46.174 1.00 71.62 84 ALA A O 1
ATOM 687 N N . ILE A 1 85 ? 19.057 5.681 -47.442 1.00 72.44 85 ILE A N 1
ATOM 688 C CA . ILE A 1 85 ? 18.316 6.353 -46.360 1.00 72.44 85 ILE A CA 1
ATOM 689 C C . ILE A 1 85 ? 17.192 5.457 -45.826 1.00 72.44 85 ILE A C 1
ATOM 691 O O . ILE A 1 85 ? 16.999 5.355 -44.612 1.00 72.44 85 ILE A O 1
ATOM 695 N N . LYS A 1 86 ? 16.476 4.758 -46.711 1.00 74.50 86 LYS A N 1
ATOM 696 C CA . LYS A 1 86 ? 15.374 3.862 -46.342 1.00 74.50 86 LYS A CA 1
ATOM 697 C C . LYS A 1 86 ? 15.844 2.687 -45.482 1.00 74.50 86 LYS A C 1
ATOM 699 O O . LYS A 1 86 ? 15.194 2.354 -44.493 1.00 74.50 86 LYS A O 1
ATOM 704 N N . THR A 1 87 ? 16.996 2.106 -45.812 1.00 76.31 87 THR A N 1
ATOM 705 C CA . THR A 1 87 ? 17.589 0.993 -45.053 1.00 76.31 87 THR A CA 1
ATOM 706 C C . THR A 1 87 ? 17.999 1.434 -43.645 1.00 76.31 87 THR A C 1
ATOM 708 O O . THR A 1 87 ? 17.701 0.753 -42.664 1.00 76.31 87 THR A O 1
ATOM 711 N N . VAL A 1 88 ? 18.614 2.615 -43.517 1.00 68.88 88 VAL A N 1
ATOM 712 C CA . VAL A 1 88 ? 18.998 3.181 -42.212 1.00 68.88 88 VAL A CA 1
ATOM 713 C C . VAL A 1 88 ? 17.766 3.523 -41.372 1.00 68.88 88 VAL A C 1
ATOM 715 O O . VAL A 1 88 ? 17.717 3.185 -40.188 1.00 68.88 88 VAL A O 1
ATOM 718 N N . ALA A 1 89 ? 16.736 4.118 -41.980 1.00 74.62 89 ALA A N 1
ATOM 719 C CA . ALA A 1 89 ? 15.476 4.416 -41.304 1.00 74.62 89 ALA A CA 1
ATOM 720 C C . ALA A 1 89 ? 14.790 3.146 -40.767 1.00 74.62 89 ALA A C 1
ATOM 722 O O . ALA A 1 89 ? 14.267 3.150 -39.653 1.00 74.62 89 ALA A O 1
ATOM 723 N N . GLN A 1 90 ? 14.843 2.042 -41.516 1.00 77.94 90 GLN A N 1
ATOM 724 C CA . GLN A 1 90 ? 14.288 0.755 -41.095 1.00 77.94 90 GLN A CA 1
ATOM 725 C C . GLN A 1 90 ? 15.035 0.162 -39.890 1.00 77.94 90 GLN A C 1
ATOM 727 O O . GLN A 1 90 ? 14.399 -0.315 -38.948 1.00 77.94 90 GLN A O 1
ATOM 732 N N . ILE A 1 91 ? 16.370 0.230 -39.885 1.00 77.31 91 ILE A N 1
ATOM 733 C CA . ILE A 1 91 ? 17.192 -0.234 -38.756 1.00 77.31 91 ILE A CA 1
ATOM 734 C C . ILE A 1 91 ? 16.894 0.604 -37.506 1.00 77.31 91 ILE A C 1
ATOM 736 O O . ILE A 1 91 ? 16.656 0.048 -36.433 1.00 77.31 91 ILE A O 1
ATOM 740 N N . LEU A 1 92 ? 16.837 1.932 -37.642 1.00 75.19 92 LEU A N 1
ATOM 741 C CA . LEU A 1 92 ? 16.515 2.834 -36.532 1.00 75.19 92 LEU A CA 1
ATOM 742 C C . LEU A 1 92 ? 15.108 2.604 -35.981 1.00 75.19 92 LEU A C 1
ATOM 744 O O . LEU A 1 92 ? 14.935 2.540 -34.764 1.00 75.19 92 LEU A O 1
ATOM 748 N N . GLY A 1 93 ? 14.119 2.411 -36.856 1.00 75.38 93 GLY A N 1
ATOM 749 C CA . GLY A 1 93 ? 12.762 2.047 -36.450 1.00 75.38 93 GLY A CA 1
ATOM 750 C C . GLY A 1 93 ? 12.736 0.760 -35.621 1.00 75.38 93 GLY A C 1
ATOM 751 O O . GLY A 1 93 ? 12.094 0.718 -34.571 1.00 75.38 93 GLY A O 1
ATOM 752 N N . GLY A 1 94 ? 13.501 -0.258 -36.030 1.00 80.06 94 GLY A N 1
ATOM 753 C CA . GLY A 1 94 ? 13.651 -1.507 -35.281 1.00 80.06 94 GLY A CA 1
ATOM 754 C C . GLY A 1 94 ? 14.262 -1.306 -33.891 1.00 80.06 94 GLY A C 1
ATOM 755 O O . GLY A 1 94 ? 13.739 -1.824 -32.905 1.00 80.06 94 GLY A O 1
ATOM 756 N N . VAL A 1 95 ? 15.325 -0.504 -33.783 1.00 79.62 95 VAL A N 1
ATOM 757 C CA . VAL A 1 95 ? 15.987 -0.209 -32.499 1.00 79.62 95 VAL A CA 1
ATOM 758 C C . VAL A 1 95 ? 15.061 0.547 -31.545 1.00 79.62 95 VAL A C 1
ATOM 760 O O . VAL A 1 95 ? 14.982 0.191 -30.369 1.00 79.62 95 VAL A O 1
ATOM 763 N N . ILE A 1 96 ? 14.324 1.549 -32.034 1.00 78.44 96 ILE A N 1
ATOM 764 C CA . ILE A 1 96 ? 13.346 2.301 -31.230 1.00 78.44 96 ILE A CA 1
ATOM 765 C C . ILE A 1 96 ? 12.252 1.368 -30.711 1.00 78.44 96 ILE A C 1
ATOM 767 O O . ILE A 1 96 ? 11.879 1.450 -29.541 1.00 78.44 96 ILE A O 1
ATOM 771 N N . LEU A 1 97 ? 11.766 0.454 -31.552 1.00 81.25 97 LEU A N 1
ATOM 772 C CA . LEU A 1 97 ? 10.722 -0.495 -31.181 1.00 81.25 97 LEU A CA 1
ATOM 773 C C . LEU A 1 97 ? 11.217 -1.483 -30.115 1.00 81.25 97 LEU A C 1
ATOM 775 O O . LEU A 1 97 ? 10.551 -1.665 -29.097 1.00 81.25 97 LEU A O 1
ATOM 779 N N . ILE A 1 98 ? 12.420 -2.039 -30.282 1.00 82.44 98 ILE A N 1
ATOM 780 C CA . ILE A 1 98 ? 13.061 -2.914 -29.286 1.00 82.44 98 ILE A CA 1
ATOM 781 C C . ILE A 1 98 ? 13.286 -2.166 -27.965 1.00 82.44 98 ILE A C 1
ATOM 783 O O . ILE A 1 98 ? 13.003 -2.701 -26.893 1.00 82.44 98 ILE A O 1
ATOM 787 N N . TYR A 1 99 ? 13.750 -0.916 -28.020 1.00 78.19 99 TYR A N 1
ATOM 788 C CA . TYR A 1 99 ? 13.962 -0.091 -26.832 1.00 78.19 99 TYR A CA 1
ATOM 789 C C . TYR A 1 99 ? 12.644 0.260 -26.127 1.00 78.19 99 TYR A C 1
ATOM 791 O O . TYR A 1 99 ? 12.558 0.191 -24.900 1.00 78.19 99 TYR A O 1
ATOM 799 N N . GLY A 1 100 ? 11.593 0.566 -26.890 1.00 76.12 100 GLY A N 1
ATOM 800 C CA . GLY A 1 100 ? 10.241 0.787 -26.382 1.00 76.12 100 GLY A CA 1
ATOM 801 C C . GLY A 1 100 ? 9.685 -0.450 -25.680 1.00 76.12 100 GLY A C 1
ATOM 802 O O . GLY A 1 100 ? 9.200 -0.352 -24.553 1.00 76.12 100 GLY A O 1
ATOM 803 N N . VAL A 1 101 ? 9.829 -1.632 -26.287 1.00 84.69 101 VAL A N 1
ATOM 804 C CA . VAL A 1 101 ? 9.464 -2.918 -25.669 1.00 84.69 101 VAL A CA 1
ATOM 805 C C . VAL A 1 101 ? 10.273 -3.156 -24.394 1.00 84.69 101 VAL A C 1
ATOM 807 O O . VAL A 1 101 ? 9.696 -3.492 -23.361 1.00 84.69 101 VAL A O 1
ATOM 810 N N . TYR A 1 102 ? 11.585 -2.915 -24.411 1.00 83.25 102 TYR A N 1
ATOM 811 C CA . TYR A 1 102 ? 12.439 -3.037 -23.229 1.00 83.25 102 TYR A CA 1
ATOM 812 C C . TYR A 1 102 ? 11.980 -2.124 -22.081 1.00 83.25 102 TYR A C 1
ATOM 814 O O . TYR A 1 102 ? 11.863 -2.575 -20.937 1.00 83.25 102 TYR A O 1
ATOM 822 N N . LEU A 1 103 ? 11.671 -0.855 -22.370 1.00 83.94 103 LEU A N 1
ATOM 823 C CA . LEU A 1 103 ? 11.141 0.080 -21.379 1.00 83.94 103 LEU A CA 1
ATOM 824 C C . LEU A 1 103 ? 9.776 -0.366 -20.847 1.00 83.94 103 LEU A C 1
ATOM 826 O O . LEU A 1 103 ? 9.560 -0.302 -19.639 1.00 83.94 103 LEU A O 1
ATOM 830 N N . THR A 1 104 ? 8.881 -0.858 -21.703 1.00 77.56 104 THR A N 1
ATOM 831 C CA . THR A 1 104 ? 7.565 -1.376 -21.298 1.00 77.56 104 THR A CA 1
ATOM 832 C C . THR A 1 104 ? 7.704 -2.600 -20.394 1.00 77.56 104 THR A C 1
ATOM 834 O O . THR A 1 104 ? 7.128 -2.622 -19.309 1.00 77.56 104 THR A O 1
ATOM 837 N N . LEU A 1 105 ? 8.555 -3.567 -20.745 1.00 81.19 105 LEU A N 1
ATOM 838 C CA . LEU A 1 105 ? 8.832 -4.740 -19.906 1.00 81.19 105 LEU A CA 1
ATOM 839 C C . LEU A 1 105 ? 9.493 -4.371 -18.570 1.00 81.19 105 LEU A C 1
ATOM 841 O O . LEU A 1 105 ? 9.295 -5.054 -17.562 1.00 81.19 105 LEU A O 1
ATOM 845 N N . ARG A 1 106 ? 10.283 -3.293 -18.540 1.00 76.81 106 ARG A N 1
ATOM 846 C CA . ARG A 1 106 ? 10.852 -2.742 -17.304 1.00 76.81 106 ARG A CA 1
ATOM 847 C C . ARG A 1 106 ? 9.793 -2.032 -16.455 1.00 76.81 106 ARG A C 1
ATOM 849 O O . ARG A 1 106 ? 9.841 -2.148 -15.234 1.00 76.81 106 ARG A O 1
ATOM 856 N N . ARG A 1 107 ? 8.847 -1.323 -17.080 1.00 68.69 107 ARG A N 1
ATOM 857 C CA . ARG A 1 107 ? 7.720 -0.661 -16.401 1.00 68.69 107 ARG A CA 1
ATOM 858 C C . ARG A 1 107 ? 6.750 -1.673 -15.798 1.00 68.69 107 ARG A C 1
ATOM 860 O O . ARG A 1 107 ? 6.393 -1.509 -14.642 1.00 68.69 107 ARG A O 1
ATOM 867 N N . ILE A 1 108 ? 6.398 -2.739 -16.517 1.00 66.12 108 ILE A N 1
ATOM 868 C CA . ILE A 1 108 ? 5.465 -3.775 -16.035 1.00 66.12 108 ILE A CA 1
ATOM 869 C C . ILE A 1 108 ? 5.975 -4.416 -14.735 1.00 66.12 108 ILE A C 1
ATOM 871 O O . ILE A 1 108 ? 5.256 -4.447 -13.743 1.00 66.12 108 ILE A O 1
ATOM 875 N N . ARG A 1 109 ? 7.261 -4.783 -14.673 1.00 63.03 109 ARG A N 1
ATOM 876 C CA . ARG A 1 109 ? 7.884 -5.313 -13.442 1.00 63.03 109 ARG A CA 1
ATOM 877 C C . ARG A 1 109 ? 8.013 -4.290 -12.307 1.00 63.03 109 ARG A C 1
ATOM 879 O O . ARG A 1 109 ? 8.126 -4.664 -11.144 1.00 63.03 109 ARG A O 1
ATOM 886 N N . ALA A 1 110 ? 8.043 -2.996 -12.626 1.00 60.44 110 ALA A N 1
ATOM 887 C CA . ALA A 1 110 ? 8.034 -1.937 -11.617 1.00 60.44 110 ALA A CA 1
ATOM 888 C C . ALA A 1 110 ? 6.620 -1.685 -11.062 1.00 60.44 110 ALA A C 1
ATOM 890 O O . ALA A 1 110 ? 6.489 -1.363 -9.884 1.00 60.44 110 ALA A O 1
ATOM 891 N N . ILE A 1 111 ? 5.583 -1.882 -11.884 1.00 56.94 111 ILE A N 1
ATOM 892 C CA . ILE A 1 111 ? 4.170 -1.773 -11.494 1.00 56.94 111 ILE A CA 1
ATOM 893 C C . ILE A 1 111 ? 3.799 -2.889 -10.509 1.00 56.94 111 ILE A C 1
ATOM 895 O O . ILE A 1 111 ? 3.135 -2.610 -9.517 1.00 56.94 111 ILE A O 1
ATOM 899 N N . GLU A 1 112 ? 4.310 -4.110 -10.692 1.00 56.12 112 GLU A N 1
ATOM 900 C CA . GLU A 1 112 ? 4.065 -5.242 -9.777 1.00 56.12 112 GLU A CA 1
ATOM 901 C C . GLU A 1 112 ? 4.438 -4.933 -8.313 1.00 56.12 112 GLU A C 1
ATOM 903 O O . GLU A 1 112 ? 3.700 -5.293 -7.398 1.00 56.12 112 GLU A O 1
ATOM 908 N N . LYS A 1 113 ? 5.526 -4.185 -8.069 1.00 53.97 113 LYS A N 1
ATOM 909 C CA . LYS A 1 113 ? 5.922 -3.771 -6.706 1.00 53.97 113 LYS A CA 1
ATOM 910 C C . LYS A 1 113 ? 5.046 -2.663 -6.115 1.00 53.97 113 LYS A C 1
ATOM 912 O O . LYS A 1 113 ? 5.039 -2.479 -4.902 1.00 53.97 113 LYS A O 1
ATOM 917 N N . GLN A 1 114 ? 4.323 -1.920 -6.948 1.00 48.09 114 GLN A N 1
ATOM 918 C CA . GLN A 1 114 ? 3.446 -0.833 -6.513 1.00 48.09 114 GLN A CA 1
ATOM 919 C C . GLN A 1 114 ? 2.036 -1.329 -6.160 1.00 48.09 114 GLN A C 1
ATOM 921 O O . GLN A 1 114 ? 1.338 -0.670 -5.390 1.00 48.09 114 GLN A O 1
ATOM 926 N N . VAL A 1 115 ? 1.633 -2.504 -6.659 1.00 51.75 115 VAL A N 1
ATOM 927 C CA . VAL A 1 115 ? 0.324 -3.100 -6.343 1.00 51.75 115 VAL A CA 1
ATOM 928 C C . VAL A 1 115 ? 0.286 -3.636 -4.906 1.00 51.75 115 VAL A C 1
ATOM 930 O O . VAL A 1 115 ? -0.663 -3.344 -4.190 1.00 51.75 115 VAL A O 1
ATOM 933 N N . GLN A 1 116 ? 1.353 -4.277 -4.412 1.00 50.34 116 GLN A N 1
ATOM 934 C CA . GLN A 1 116 ? 1.389 -4.771 -3.021 1.00 50.34 116 GLN A CA 1
ATOM 935 C C . GLN A 1 116 ? 1.512 -3.656 -1.967 1.00 50.34 116 GLN A C 1
ATOM 937 O O . GLN A 1 116 ? 0.975 -3.779 -0.873 1.00 50.34 116 GLN A O 1
ATOM 942 N N . ILE A 1 117 ? 2.154 -2.530 -2.300 1.00 51.16 117 ILE A N 1
ATOM 943 C CA . ILE A 1 117 ? 2.197 -1.344 -1.421 1.00 51.16 117 ILE A CA 1
ATOM 944 C C . ILE A 1 117 ? 0.865 -0.566 -1.463 1.00 51.16 117 ILE A C 1
ATOM 946 O O . ILE A 1 117 ? 0.538 0.149 -0.517 1.00 51.16 117 ILE A O 1
ATOM 950 N N . SER A 1 118 ? 0.067 -0.722 -2.525 1.00 54.03 118 SER A N 1
ATOM 951 C CA . SER A 1 118 ? -1.240 -0.060 -2.630 1.00 54.03 118 SER A CA 1
ATOM 952 C C . SER A 1 118 ? -2.326 -0.745 -1.803 1.00 54.03 118 SER A C 1
ATOM 954 O O . SER A 1 118 ? -3.180 -0.045 -1.268 1.00 54.03 118 SER A O 1
ATOM 956 N N . GLU A 1 119 ? -2.305 -2.073 -1.658 1.00 58.47 119 GLU A N 1
ATOM 957 C CA . GLU A 1 119 ? -3.334 -2.792 -0.889 1.00 58.47 119 GLU A CA 1
ATOM 958 C C . GLU A 1 119 ? -3.202 -2.538 0.623 1.00 58.47 119 GLU A C 1
ATOM 960 O O . GLU A 1 119 ? -4.135 -2.008 1.234 1.00 58.47 119 GLU A O 1
ATOM 965 N N . ASP A 1 120 ? -2.023 -2.782 1.207 1.00 63.88 120 ASP A N 1
ATOM 966 C CA . ASP A 1 120 ? -1.763 -2.531 2.637 1.00 63.88 120 ASP A CA 1
ATOM 967 C C . ASP A 1 120 ? -1.855 -1.034 2.991 1.00 63.88 120 ASP A C 1
ATOM 969 O O . ASP A 1 120 ? -2.384 -0.656 4.044 1.00 63.88 120 ASP A O 1
ATOM 973 N N . GLY A 1 121 ? -1.393 -0.157 2.092 1.00 72.75 121 GLY A N 1
ATOM 974 C CA . GLY A 1 121 ? -1.500 1.293 2.256 1.00 72.75 121 GLY A CA 1
ATOM 975 C C . GLY A 1 121 ? -2.951 1.779 2.261 1.00 72.75 121 GLY A C 1
ATOM 976 O O . GLY A 1 121 ? -3.322 2.608 3.089 1.00 72.75 121 GLY A O 1
ATOM 977 N N . GLN A 1 122 ? -3.804 1.230 1.392 1.00 79.88 122 GLN A N 1
ATOM 978 C CA . GLN A 1 122 ? -5.213 1.614 1.318 1.00 79.88 122 GLN A CA 1
ATOM 979 C C . GLN A 1 122 ? -6.029 1.090 2.507 1.00 79.88 122 GLN A C 1
ATOM 981 O O . GLN A 1 122 ? -6.999 1.734 2.911 1.00 79.88 122 GLN A O 1
ATOM 986 N N . VAL A 1 123 ? -5.688 -0.074 3.069 1.00 82.56 123 VAL A N 1
ATOM 987 C CA . VAL A 1 123 ? -6.314 -0.559 4.312 1.00 82.56 123 VAL A CA 1
ATOM 988 C C . VAL A 1 123 ? -5.903 0.325 5.491 1.00 82.56 123 VAL A C 1
ATOM 990 O O . VAL A 1 123 ? -6.773 0.794 6.223 1.00 82.56 123 VAL A O 1
ATOM 993 N N . THR A 1 124 ? -4.613 0.648 5.611 1.00 84.31 124 THR A N 1
ATOM 994 C CA . THR A 1 124 ? -4.092 1.530 6.671 1.00 84.31 124 THR A CA 1
ATOM 995 C C . THR A 1 124 ? -4.694 2.939 6.606 1.00 84.31 124 THR A C 1
ATOM 997 O O . THR A 1 124 ? -5.068 3.500 7.637 1.00 84.31 124 THR A O 1
ATOM 1000 N N . ASP A 1 125 ? -4.843 3.508 5.406 1.00 87.50 125 ASP A N 1
ATOM 1001 C CA . ASP A 1 125 ? -5.461 4.825 5.203 1.00 87.50 125 ASP A CA 1
ATOM 1002 C C . ASP A 1 125 ? -6.950 4.816 5.586 1.00 87.50 125 ASP A C 1
ATOM 1004 O O . ASP A 1 125 ? -7.417 5.672 6.341 1.00 87.50 125 ASP A O 1
ATOM 1008 N N . ARG A 1 126 ? -7.694 3.782 5.161 1.00 89.75 126 ARG A N 1
ATOM 1009 C CA . ARG A 1 126 ? -9.102 3.592 5.548 1.00 89.75 126 ARG A CA 1
ATOM 1010 C C . ARG A 1 126 ? -9.264 3.411 7.057 1.00 89.75 126 ARG A C 1
ATOM 1012 O O . ARG A 1 126 ? -10.173 4.007 7.633 1.00 89.75 126 ARG A O 1
ATOM 1019 N N . PHE A 1 127 ? -8.386 2.636 7.692 1.00 91.06 127 PHE A N 1
ATOM 1020 C CA . PHE A 1 127 ? -8.374 2.444 9.141 1.00 91.06 127 PHE A CA 1
ATOM 1021 C C . PHE A 1 127 ? -8.111 3.767 9.866 1.00 91.06 127 PHE A C 1
ATOM 1023 O O . PHE A 1 127 ? -8.917 4.176 10.698 1.00 91.06 127 PHE A O 1
ATOM 1030 N N . THR A 1 128 ? -7.054 4.489 9.488 1.00 91.38 128 THR A N 1
ATOM 1031 C CA . THR A 1 128 ? -6.705 5.797 10.071 1.00 91.38 128 THR A CA 1
ATOM 1032 C C . THR A 1 128 ? -7.863 6.786 9.960 1.00 91.38 128 THR A C 1
ATOM 1034 O O . THR A 1 128 ? -8.231 7.429 10.943 1.00 91.38 128 THR A O 1
ATOM 1037 N N . LYS A 1 129 ? -8.506 6.856 8.791 1.00 92.62 129 LYS A N 1
ATOM 1038 C CA . LYS A 1 129 ? -9.661 7.727 8.563 1.00 92.62 129 LYS A CA 1
ATOM 1039 C C . LYS A 1 129 ? -10.866 7.343 9.421 1.00 92.62 129 LYS A C 1
ATOM 1041 O O . LYS A 1 129 ? -11.556 8.224 9.928 1.00 92.62 129 LYS A O 1
ATOM 1046 N N . ALA A 1 130 ? -11.124 6.051 9.604 1.00 93.25 130 ALA A N 1
ATOM 1047 C CA . ALA A 1 130 ? -12.219 5.581 10.446 1.00 93.25 130 ALA A CA 1
ATOM 1048 C C . ALA A 1 130 ? -11.974 5.889 11.937 1.00 93.25 130 ALA A C 1
ATOM 1050 O O . ALA A 1 130 ? -12.900 6.302 12.635 1.00 93.25 130 ALA A O 1
ATOM 1051 N N . ILE A 1 131 ? -10.726 5.778 12.408 1.00 92.44 131 ILE A N 1
ATOM 1052 C CA . ILE A 1 131 ? -10.318 6.215 13.754 1.00 92.44 131 ILE A CA 1
ATOM 1053 C C . ILE A 1 131 ? -10.498 7.727 13.921 1.00 92.44 131 ILE A C 1
ATOM 1055 O O . ILE A 1 131 ? -11.039 8.175 14.930 1.00 92.44 131 ILE A O 1
ATOM 1059 N N . GLU A 1 132 ? -10.096 8.522 12.929 1.00 91.12 132 GLU A N 1
ATOM 1060 C CA . GLU A 1 132 ? -10.287 9.974 12.964 1.00 91.12 132 GLU A CA 1
ATOM 1061 C C . GLU A 1 132 ? -11.775 10.337 13.069 1.00 91.12 132 GLU A C 1
ATOM 1063 O O . GLU A 1 132 ? -12.148 11.201 13.860 1.00 91.12 132 GLU A O 1
ATOM 1068 N N . GLN A 1 133 ? -12.632 9.645 12.312 1.00 91.75 133 GLN A N 1
ATOM 1069 C CA . GLN A 1 133 ? -14.086 9.807 12.365 1.00 91.75 133 GLN A CA 1
ATOM 1070 C C . GLN A 1 133 ? -14.669 9.423 13.732 1.00 91.75 133 GLN A C 1
ATOM 1072 O O . GLN A 1 133 ? -15.545 10.126 14.235 1.00 91.75 133 GLN A O 1
ATOM 1077 N N . LEU A 1 134 ? -14.154 8.363 14.362 1.00 90.69 134 LEU A N 1
ATOM 1078 C CA . LEU A 1 134 ? -14.559 7.920 15.700 1.00 90.69 134 LEU A CA 1
ATOM 1079 C C . LEU A 1 134 ? -14.260 8.971 16.785 1.00 90.69 134 LEU A C 1
ATOM 1081 O O . LEU A 1 134 ? -14.989 9.073 17.769 1.00 90.69 134 LEU A O 1
ATOM 1085 N N . GLY A 1 135 ? -13.213 9.776 16.592 1.00 86.31 135 GLY A N 1
ATOM 1086 C CA . GLY A 1 135 ? -12.830 10.861 17.497 1.00 86.31 135 GLY A CA 1
ATOM 1087 C C . GLY A 1 135 ? -13.625 12.162 17.334 1.00 86.31 135 GLY A C 1
ATOM 1088 O O . GLY A 1 135 ? -13.412 13.087 18.114 1.00 86.31 135 GLY A O 1
ATOM 1089 N N . ARG A 1 136 ? -14.515 12.280 16.338 1.00 89.44 136 ARG A N 1
ATOM 1090 C CA . ARG A 1 136 ? -15.277 13.518 16.088 1.00 89.44 136 ARG A CA 1
ATOM 1091 C C . ARG A 1 136 ? -16.477 13.658 17.031 1.00 89.44 136 ARG A C 1
ATOM 1093 O O . ARG A 1 136 ? -17.146 12.688 17.372 1.00 89.44 136 ARG A O 1
ATOM 1100 N N . ASP A 1 137 ? -16.830 14.893 17.382 1.00 87.25 137 ASP A N 1
ATOM 1101 C CA . ASP A 1 137 ? -17.977 15.165 18.268 1.00 87.25 137 ASP A CA 1
ATOM 1102 C C . ASP A 1 137 ? -19.345 14.969 17.589 1.00 87.25 137 ASP A C 1
ATOM 1104 O O . ASP A 1 137 ? -20.359 14.790 18.266 1.00 87.25 137 ASP A O 1
ATOM 1108 N N . GLN A 1 138 ? -19.383 14.922 16.254 1.00 92.31 138 GLN A N 1
ATOM 1109 C CA . GLN A 1 138 ? -20.603 14.689 15.475 1.00 92.31 138 GLN A CA 1
ATOM 1110 C C . GLN A 1 138 ? -20.996 13.205 15.494 1.00 92.31 138 GLN A C 1
ATOM 1112 O O . GLN A 1 138 ? -20.222 12.348 15.060 1.00 92.31 138 GLN A O 1
ATOM 1117 N N . MET A 1 139 ? -22.210 12.905 15.963 1.00 92.12 139 MET A N 1
ATOM 1118 C CA . MET A 1 139 ? -22.722 11.534 16.100 1.00 92.12 139 MET A CA 1
ATOM 1119 C C . MET A 1 139 ? -22.742 10.787 14.758 1.00 92.12 139 MET A C 1
ATOM 1121 O O . MET A 1 139 ? -22.352 9.624 14.680 1.00 92.12 139 MET A O 1
ATOM 1125 N N . GLU A 1 140 ? -23.134 11.466 13.683 1.00 91.50 140 GLU A N 1
ATOM 1126 C CA . GLU A 1 140 ? -23.227 10.915 12.330 1.00 91.50 140 GLU A CA 1
ATOM 1127 C C . GLU A 1 140 ? -21.853 10.474 11.813 1.00 91.50 140 GLU A C 1
ATOM 1129 O O . GLU A 1 140 ? -21.724 9.432 11.169 1.00 91.50 140 GLU A O 1
ATOM 1134 N N . VAL A 1 141 ? -20.812 11.247 12.138 1.00 92.69 141 VAL A N 1
ATOM 1135 C CA . VAL A 1 141 ? -19.434 10.952 11.736 1.00 92.69 141 VAL A CA 1
ATOM 1136 C C . VAL A 1 141 ? -18.878 9.782 12.544 1.00 92.69 141 VAL A C 1
ATOM 1138 O O . VAL A 1 141 ? -18.274 8.885 11.956 1.00 92.69 141 VAL A O 1
ATOM 1141 N N . ARG A 1 142 ? -19.150 9.722 13.856 1.00 93.81 142 ARG A N 1
ATOM 1142 C CA . ARG A 1 142 ? -18.751 8.576 14.689 1.00 93.81 142 ARG A CA 1
ATOM 1143 C C . ARG A 1 142 ? -19.404 7.281 14.235 1.00 93.81 142 ARG A C 1
ATOM 1145 O O . ARG A 1 142 ? -18.716 6.273 14.110 1.00 93.81 142 ARG A O 1
ATOM 1152 N N . LEU A 1 143 ? -20.701 7.311 13.924 1.00 95.00 143 LEU A N 1
ATOM 1153 C CA . LEU A 1 143 ? -21.410 6.157 13.367 1.00 95.00 143 LEU A CA 1
ATOM 1154 C C . LEU A 1 143 ? -20.785 5.695 12.047 1.00 95.00 143 LEU A C 1
ATOM 1156 O O . LEU A 1 143 ? -20.567 4.498 11.863 1.00 95.00 143 LEU A O 1
ATOM 1160 N N . GLY A 1 144 ? -20.435 6.634 11.162 1.00 93.00 144 GLY A N 1
ATOM 1161 C CA . GLY A 1 144 ? -19.693 6.337 9.935 1.00 93.00 144 GLY A CA 1
ATOM 1162 C C . GLY A 1 144 ? -18.360 5.634 10.208 1.00 93.00 144 GLY A C 1
ATOM 1163 O O . GLY A 1 144 ? -18.073 4.615 9.580 1.00 93.00 144 GLY A O 1
ATOM 1164 N N . GLY A 1 145 ? -17.597 6.116 11.192 1.00 95.38 145 GLY A N 1
ATOM 1165 C CA . GLY A 1 145 ? -16.338 5.506 11.626 1.00 95.38 145 GLY A CA 1
ATOM 1166 C C . GLY A 1 145 ? -16.514 4.088 12.180 1.00 95.38 145 GLY A C 1
ATOM 1167 O O . GLY A 1 145 ? -15.782 3.184 11.785 1.00 95.38 145 GLY A O 1
ATOM 1168 N N . ILE A 1 146 ? -17.523 3.857 13.029 1.00 96.06 146 ILE A N 1
ATOM 1169 C CA . ILE A 1 146 ? -17.822 2.537 13.617 1.00 96.06 146 ILE A CA 1
ATOM 1170 C C . ILE A 1 146 ? -18.134 1.505 12.525 1.00 96.06 146 ILE A C 1
ATOM 1172 O O . ILE A 1 146 ? -17.561 0.414 12.521 1.00 96.06 146 ILE A O 1
ATOM 1176 N N . TYR A 1 147 ? -19.001 1.845 11.570 1.00 95.12 147 TYR A N 1
ATOM 1177 C CA . TYR A 1 147 ? -19.358 0.929 10.481 1.00 95.12 147 TYR A CA 1
ATOM 1178 C C . TYR A 1 147 ? -18.238 0.767 9.443 1.00 95.12 147 TYR A C 1
ATOM 1180 O O . TYR A 1 147 ? -18.098 -0.303 8.847 1.00 95.12 147 TYR A O 1
ATOM 1188 N N . ALA A 1 148 ? -17.400 1.788 9.243 1.00 94.75 148 ALA A N 1
ATOM 1189 C CA . ALA A 1 148 ? -16.192 1.657 8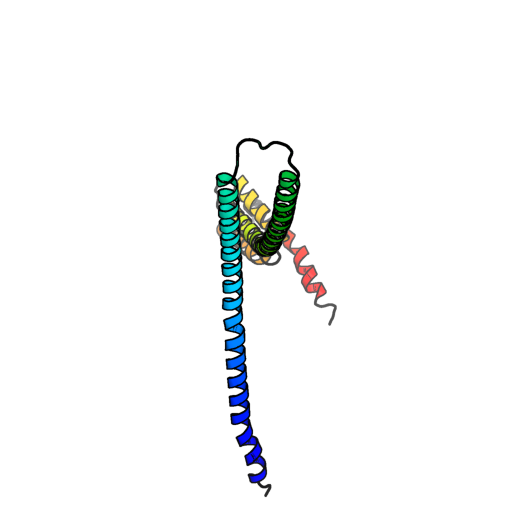.436 1.00 94.75 148 ALA A CA 1
ATOM 1190 C C . ALA A 1 148 ? -15.200 0.671 9.075 1.00 94.75 148 ALA A C 1
ATOM 1192 O O . ALA A 1 148 ? -14.680 -0.198 8.377 1.00 94.75 148 ALA A O 1
ATOM 1193 N N . LEU A 1 149 ? -14.995 0.750 10.395 1.00 94.81 149 LEU A N 1
ATOM 1194 C CA . LEU A 1 149 ? -14.179 -0.204 11.149 1.00 94.81 149 LEU A CA 1
ATOM 1195 C C . LEU A 1 149 ? -14.752 -1.627 11.076 1.00 94.81 149 LEU A C 1
ATOM 1197 O O . LEU A 1 149 ? -13.996 -2.556 10.807 1.00 94.81 149 LEU A O 1
ATOM 1201 N N . GLU A 1 150 ? -16.070 -1.814 11.230 1.00 93.94 150 GLU A N 1
ATOM 1202 C CA . GLU A 1 150 ? -16.716 -3.130 11.052 1.00 93.94 150 GLU A CA 1
ATOM 1203 C C . GLU A 1 150 ? -16.395 -3.726 9.675 1.00 93.94 150 GLU A C 1
ATOM 1205 O O . GLU A 1 150 ? -16.013 -4.893 9.571 1.00 93.94 150 GLU A O 1
ATOM 1210 N N . ARG A 1 151 ? -16.500 -2.918 8.616 1.00 91.94 151 ARG A N 1
ATOM 1211 C CA . ARG A 1 151 ? -16.205 -3.370 7.256 1.00 91.94 151 ARG A CA 1
ATOM 1212 C C . ARG A 1 151 ? -14.730 -3.724 7.063 1.00 91.94 151 ARG A C 1
ATOM 1214 O O . ARG A 1 151 ? -14.441 -4.746 6.454 1.00 91.94 151 ARG A O 1
ATOM 1221 N N . ILE A 1 152 ? -13.801 -2.924 7.587 1.00 91.94 152 ILE A N 1
ATOM 1222 C CA . ILE A 1 152 ? -12.362 -3.228 7.490 1.00 91.94 152 ILE A CA 1
ATOM 1223 C C . ILE A 1 152 ? -12.039 -4.526 8.238 1.00 91.94 152 ILE A C 1
ATOM 1225 O O . ILE A 1 152 ? -11.293 -5.349 7.718 1.00 91.94 152 ILE A O 1
ATOM 1229 N N . ALA A 1 153 ? -12.645 -4.752 9.407 1.00 90.75 153 ALA A N 1
ATOM 1230 C CA . ALA A 1 153 ? -12.472 -5.992 10.162 1.00 90.75 153 ALA A CA 1
ATOM 1231 C C . ALA A 1 153 ? -12.995 -7.216 9.396 1.00 90.75 153 ALA A C 1
ATOM 1233 O O . ALA A 1 153 ? -12.464 -8.310 9.553 1.00 90.75 153 ALA A O 1
ATOM 1234 N N . HIS A 1 154 ? -14.028 -7.040 8.572 1.00 88.25 154 HIS A N 1
ATOM 1235 C CA . HIS A 1 154 ? -14.538 -8.089 7.695 1.00 88.25 154 HIS A CA 1
ATOM 1236 C C . HIS A 1 154 ? -13.622 -8.349 6.487 1.00 88.25 154 HIS A C 1
ATOM 1238 O O . HIS A 1 154 ? -13.471 -9.492 6.063 1.00 88.25 154 HIS A O 1
ATOM 1244 N N . ASP A 1 155 ? -13.030 -7.294 5.924 1.00 87.31 155 ASP A N 1
ATOM 1245 C CA . ASP A 1 155 ? -12.195 -7.374 4.721 1.00 87.31 155 ASP A CA 1
ATOM 1246 C C . ASP A 1 155 ? -10.742 -7.812 5.033 1.00 87.31 155 ASP A C 1
ATOM 1248 O O . ASP A 1 155 ? -10.065 -8.335 4.148 1.00 87.31 155 ASP A O 1
ATOM 1252 N N . SER A 1 156 ? -10.256 -7.623 6.271 1.00 84.56 156 SER A N 1
ATOM 1253 C CA . SER A 1 156 ? -8.885 -7.940 6.704 1.00 84.56 156 SER A CA 1
ATOM 1254 C C . SER A 1 156 ? -8.845 -8.732 8.017 1.00 84.56 156 SER A C 1
ATOM 1256 O O . SER A 1 156 ? -9.003 -8.185 9.111 1.00 84.56 156 SER A O 1
ATOM 1258 N N . ASP A 1 157 ? -8.520 -10.027 7.913 1.00 83.94 157 ASP A N 1
ATOM 1259 C CA . ASP A 1 157 ? -8.295 -10.913 9.067 1.00 83.94 157 ASP A CA 1
ATOM 1260 C C . ASP A 1 157 ? -7.175 -10.404 9.993 1.00 83.94 157 ASP A C 1
ATOM 1262 O O . ASP A 1 157 ? -7.217 -10.611 11.207 1.00 83.94 157 ASP A O 1
ATOM 1266 N N . LYS A 1 158 ? -6.165 -9.740 9.418 1.00 84.69 158 LYS A N 1
ATOM 1267 C CA . LYS A 1 158 ? -4.997 -9.220 10.140 1.00 84.69 158 LYS A CA 1
ATOM 1268 C C . LYS A 1 158 ? -5.371 -8.062 11.065 1.00 84.69 158 LYS A C 1
ATOM 1270 O O . LYS A 1 158 ? -4.864 -7.994 12.181 1.00 84.69 158 LYS A O 1
ATOM 1275 N N . ASP A 1 159 ? -6.256 -7.177 10.613 1.00 87.81 159 ASP A N 1
ATOM 1276 C CA . ASP A 1 159 ? -6.639 -5.963 11.348 1.00 87.81 159 ASP A CA 1
ATOM 1277 C C . ASP A 1 159 ? -7.851 -6.186 12.263 1.00 87.81 159 ASP A C 1
ATOM 1279 O O . ASP A 1 159 ? -8.135 -5.375 13.147 1.00 87.81 159 ASP A O 1
ATOM 1283 N N . TYR A 1 160 ? -8.548 -7.312 12.088 1.00 89.38 160 TYR A N 1
ATOM 1284 C CA . TYR A 1 160 ? -9.735 -7.690 12.846 1.00 89.38 160 TYR A CA 1
ATOM 1285 C C . TYR A 1 160 ? -9.564 -7.530 14.361 1.00 89.38 160 TYR A C 1
ATOM 1287 O O . TYR A 1 160 ? -10.396 -6.901 15.019 1.00 89.38 160 TYR A O 1
ATOM 1295 N N . TRP A 1 161 ? -8.499 -8.100 14.933 1.00 90.38 161 TRP A N 1
ATOM 1296 C CA . TRP A 1 161 ? -8.315 -8.098 16.386 1.00 90.38 161 TRP A CA 1
ATOM 1297 C C . TRP A 1 161 ? -8.076 -6.683 16.921 1.00 90.38 161 TRP A C 1
ATOM 1299 O O . TRP A 1 161 ? -8.730 -6.270 17.878 1.00 90.38 161 TRP A O 1
ATOM 1309 N N . THR A 1 162 ? -7.229 -5.911 16.240 1.00 91.81 162 THR A N 1
ATOM 1310 C CA . THR A 1 162 ? -6.953 -4.510 16.574 1.00 91.81 162 THR A CA 1
ATOM 1311 C C . THR A 1 162 ? -8.219 -3.657 16.516 1.00 91.81 162 THR A C 1
ATOM 1313 O O . THR A 1 162 ? -8.468 -2.858 17.415 1.00 91.81 162 THR A O 1
ATOM 1316 N N . ILE A 1 163 ? -9.077 -3.856 15.511 1.00 93.31 163 ILE A N 1
ATOM 1317 C CA . ILE A 1 163 ? -10.357 -3.143 15.410 1.00 93.31 163 ILE A CA 1
ATOM 1318 C C . ILE A 1 163 ? -11.275 -3.474 16.593 1.00 93.31 163 ILE A C 1
ATOM 1320 O O . ILE A 1 163 ? -11.895 -2.577 17.166 1.00 93.31 163 ILE A O 1
ATOM 1324 N N . MET A 1 164 ? -11.348 -4.743 16.997 1.00 93.75 164 MET A N 1
ATOM 1325 C CA . MET A 1 164 ? -12.160 -5.148 18.146 1.00 93.75 164 MET A CA 1
ATOM 1326 C C . MET A 1 164 ? -11.657 -4.531 19.453 1.00 93.75 164 MET A C 1
ATOM 1328 O O . MET A 1 164 ? -12.472 -4.130 20.285 1.00 93.75 164 MET A O 1
ATOM 1332 N N . GLU A 1 165 ? -10.341 -4.415 19.632 1.00 93.38 165 GLU A N 1
ATOM 1333 C CA . GLU A 1 165 ? -9.744 -3.726 20.780 1.00 93.38 165 GLU A CA 1
ATOM 1334 C C . GLU A 1 165 ? -10.091 -2.237 20.791 1.00 93.38 165 GLU A C 1
ATOM 1336 O O . GLU A 1 165 ? -10.532 -1.733 21.824 1.00 93.38 165 GLU A O 1
ATOM 1341 N N . VAL A 1 166 ? -9.984 -1.555 19.646 1.00 94.94 166 VAL A N 1
ATOM 1342 C CA . VAL A 1 166 ? -10.364 -0.140 19.505 1.00 94.94 166 VAL A CA 1
ATOM 1343 C C . VAL A 1 166 ? -11.830 0.072 19.870 1.00 94.94 166 VAL A C 1
ATOM 1345 O O . VAL A 1 166 ? -12.144 0.946 20.674 1.00 94.94 166 VAL A O 1
ATOM 1348 N N . LEU A 1 167 ? -12.735 -0.730 19.308 1.00 94.50 167 LEU A N 1
ATOM 1349 C CA . LEU A 1 167 ? -14.169 -0.621 19.575 1.00 94.50 167 LEU A CA 1
ATOM 1350 C C . LEU A 1 167 ? -14.496 -0.911 21.050 1.00 94.50 167 LEU A C 1
ATOM 1352 O O . LEU A 1 167 ? -15.302 -0.214 21.664 1.00 94.50 167 LEU A O 1
ATOM 1356 N N . THR A 1 168 ? -13.832 -1.898 21.651 1.00 93.25 168 THR A N 1
ATOM 1357 C CA . THR A 1 168 ? -14.008 -2.216 23.076 1.00 93.25 168 THR A CA 1
ATOM 1358 C C . THR A 1 168 ? -13.475 -1.094 23.972 1.00 93.25 168 THR A C 1
ATOM 1360 O O . THR A 1 168 ? -14.119 -0.739 24.960 1.00 93.25 168 THR A O 1
ATOM 1363 N N . ALA A 1 169 ? -12.326 -0.507 23.628 1.00 93.38 169 ALA A N 1
ATOM 1364 C CA . ALA A 1 169 ? -11.766 0.644 24.331 1.00 93.38 169 ALA A CA 1
ATOM 1365 C C . ALA A 1 169 ? -12.685 1.866 24.214 1.00 93.38 169 ALA A C 1
ATOM 1367 O O . ALA A 1 169 ? -12.947 2.523 25.215 1.00 93.38 169 ALA A O 1
ATOM 1368 N N . TYR A 1 170 ? -13.252 2.113 23.030 1.00 92.94 170 TYR A N 1
ATOM 1369 C CA . TYR A 1 170 ? -14.211 3.193 22.811 1.00 92.94 170 TYR A CA 1
ATOM 1370 C C . TYR A 1 170 ? -15.407 3.097 23.765 1.00 92.94 170 TYR A C 1
ATOM 1372 O O . TYR A 1 170 ? -15.754 4.082 24.413 1.00 92.94 170 TYR A O 1
ATOM 1380 N N . VAL A 1 171 ? -16.005 1.907 23.900 1.00 92.25 171 VAL A N 1
ATOM 1381 C CA . VAL A 1 171 ? -17.119 1.688 24.837 1.00 92.25 171 VAL A CA 1
ATOM 1382 C C . VAL A 1 171 ? -16.673 1.889 26.282 1.00 92.25 171 VAL A C 1
ATOM 1384 O O . VAL A 1 171 ? -17.370 2.560 27.031 1.00 92.25 171 VAL A O 1
ATOM 1387 N N . ARG A 1 172 ? -15.506 1.363 26.670 1.00 89.81 172 ARG A N 1
ATOM 1388 C CA . ARG A 1 172 ? -14.976 1.514 28.034 1.00 89.81 172 ARG A CA 1
ATOM 1389 C C . ARG A 1 172 ? -14.789 2.981 28.434 1.00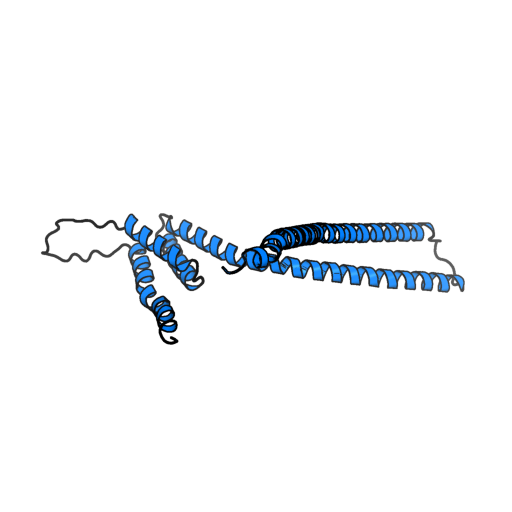 89.81 172 ARG A C 1
ATOM 1391 O O . ARG A 1 172 ? -15.099 3.334 29.564 1.00 89.81 172 ARG A O 1
ATOM 1398 N N . GLU A 1 173 ? -14.289 3.808 27.521 1.00 90.12 173 GLU A N 1
ATOM 1399 C CA . GLU A 1 173 ? -14.017 5.229 27.772 1.00 90.12 173 GLU A CA 1
ATOM 1400 C C . GLU A 1 173 ? -15.287 6.092 27.730 1.00 90.12 173 GLU A C 1
ATOM 1402 O O . GLU A 1 173 ? -15.425 7.043 28.496 1.00 90.12 173 GLU A O 1
ATOM 1407 N N . ARG A 1 174 ? -16.230 5.789 26.828 1.00 87.00 174 ARG A N 1
ATOM 1408 C CA . ARG A 1 174 ? -17.431 6.617 26.596 1.00 87.00 174 ARG A CA 1
ATOM 1409 C C . ARG A 1 174 ? -18.669 6.156 27.368 1.00 87.00 174 ARG A C 1
ATOM 1411 O O . ARG A 1 174 ? -19.612 6.931 27.487 1.00 87.00 174 ARG A O 1
ATOM 1418 N N . ALA A 1 175 ? -18.673 4.931 27.883 1.00 87.00 175 ALA A N 1
ATOM 1419 C CA . ALA A 1 175 ? -19.730 4.372 28.720 1.00 87.00 175 ALA A CA 1
ATOM 1420 C C . ALA A 1 175 ? -19.121 3.733 29.984 1.00 87.00 175 ALA A C 1
ATOM 1422 O O . ALA A 1 175 ? -19.153 2.506 30.131 1.00 87.00 175 ALA A O 1
ATOM 1423 N N . PRO A 1 176 ? -18.522 4.542 30.882 1.00 81.38 176 PRO A N 1
ATOM 1424 C CA . PRO A 1 176 ? -18.008 4.039 32.146 1.00 81.38 176 PRO A CA 1
ATOM 1425 C C . PRO A 1 176 ? -19.148 3.426 32.956 1.00 81.38 176 PRO A C 1
ATOM 1427 O O . PRO A 1 176 ? -20.263 3.947 32.989 1.00 81.38 176 PRO A O 1
ATOM 1430 N N . TRP A 1 177 ? -18.859 2.306 33.611 1.00 77.69 177 TRP A N 1
ATOM 1431 C CA . TRP A 1 177 ? -19.832 1.679 34.489 1.00 77.69 177 TRP A CA 1
ATOM 1432 C C . TRP A 1 177 ? -20.013 2.538 35.744 1.00 77.69 177 TRP A C 1
ATOM 1434 O O . TRP A 1 177 ? -19.052 2.768 36.477 1.00 77.69 177 TRP A O 1
ATOM 1444 N N . GLN A 1 178 ? -21.229 3.038 35.957 1.00 70.56 178 GLN A N 1
ATOM 1445 C CA . GLN A 1 178 ? -21.604 3.779 37.156 1.00 70.56 178 GLN A CA 1
ATOM 1446 C C . GLN A 1 178 ? -22.238 2.795 38.142 1.00 70.56 178 GLN A C 1
ATOM 1448 O O . GLN A 1 178 ? -23.313 2.258 37.883 1.00 70.56 178 GLN A O 1
ATOM 1453 N N . GLU A 1 179 ? -21.560 2.542 39.262 1.00 64.19 179 GLU A N 1
ATOM 1454 C CA . GLU A 1 179 ? -22.147 1.876 40.430 1.00 64.19 179 GLU A CA 1
ATOM 1455 C C . GLU A 1 179 ? -23.043 2.873 41.175 1.00 64.19 179 GLU A C 1
ATOM 1457 O O . GLU A 1 179 ? -22.766 3.263 42.305 1.00 64.19 179 GLU A O 1
ATOM 1462 N N . ASP A 1 180 ? -24.099 3.348 40.524 1.00 59.66 180 ASP A N 1
ATOM 1463 C CA . ASP A 1 180 ? -25.103 4.118 41.240 1.00 59.66 180 ASP A CA 1
ATOM 1464 C C . ASP A 1 180 ? -25.952 3.133 42.060 1.00 59.66 180 ASP A C 1
ATOM 1466 O O . ASP A 1 180 ? -26.579 2.225 41.510 1.00 59.66 180 ASP A O 1
ATOM 1470 N N . GLU A 1 181 ? -25.977 3.313 43.387 1.00 55.59 181 GLU A N 1
ATOM 1471 C CA . GLU A 1 181 ? -26.877 2.653 44.355 1.00 55.59 181 GLU A CA 1
ATOM 1472 C C . GLU A 1 181 ? -28.357 3.047 44.135 1.00 55.59 181 GLU A C 1
ATOM 1474 O O . GLU A 1 181 ? -29.101 3.348 45.069 1.00 55.59 181 GLU A O 1
ATOM 1479 N N . GLN A 1 182 ? -28.812 3.103 42.886 1.00 53.78 182 GLN A N 1
ATOM 1480 C CA . GLN A 1 182 ? -30.174 3.478 42.544 1.00 53.78 182 GLN A CA 1
ATOM 1481 C C . GLN A 1 182 ? -31.084 2.261 42.698 1.00 53.78 182 GLN A C 1
ATOM 1483 O O . GLN A 1 182 ? -31.085 1.342 41.882 1.00 53.78 182 GLN A O 1
ATOM 1488 N N . ASP A 1 183 ? -31.801 2.275 43.824 1.00 54.34 183 ASP A N 1
ATOM 1489 C CA . ASP A 1 183 ? -33.044 1.570 44.132 1.00 54.34 183 ASP A CA 1
ATOM 1490 C C . ASP A 1 183 ? -33.480 0.539 43.076 1.00 54.34 183 ASP A C 1
ATOM 1492 O O . ASP A 1 183 ? -34.017 0.880 42.021 1.00 54.34 183 ASP A O 1
ATOM 1496 N N . ALA A 1 184 ? -33.376 -0.747 43.429 1.00 57.62 184 ALA A N 1
ATOM 1497 C CA . ALA A 1 184 ? -33.855 -1.908 42.663 1.00 57.62 184 ALA A CA 1
ATOM 1498 C C . ALA A 1 184 ? -35.382 -1.921 42.383 1.00 57.62 184 ALA A C 1
ATOM 1500 O O . ALA A 1 184 ? -35.955 -2.945 42.008 1.00 57.62 184 ALA A O 1
ATOM 1501 N N . SER A 1 185 ? -36.054 -0.793 42.594 1.00 55.44 185 SER A N 1
ATOM 1502 C CA . SER A 1 185 ? -37.497 -0.612 42.577 1.00 55.44 185 SER A CA 1
ATOM 1503 C C . SER A 1 185 ? -38.031 -0.176 41.210 1.00 55.44 185 SER A C 1
ATOM 1505 O O . SER A 1 185 ? -39.230 -0.315 40.974 1.00 55.44 185 SER A O 1
ATOM 1507 N N . GLN A 1 186 ? -37.188 0.317 40.291 1.00 52.75 186 GLN A N 1
ATOM 1508 C CA . GLN A 1 186 ? -37.596 0.624 38.915 1.00 52.75 186 GLN A CA 1
ATOM 1509 C C . GLN A 1 186 ? -36.464 0.299 37.929 1.00 52.75 186 GLN A C 1
ATOM 1511 O O . GLN A 1 186 ? -35.416 0.935 37.985 1.00 52.75 186 GLN A O 1
ATOM 1516 N N . PRO A 1 187 ? -36.642 -0.661 37.000 1.00 54.69 187 PRO A N 1
ATOM 1517 C CA . PRO A 1 187 ? -35.718 -0.831 35.890 1.00 54.69 187 PRO A CA 1
ATOM 1518 C C . PRO A 1 187 ? -35.938 0.327 34.910 1.00 54.69 187 PRO A C 1
ATOM 1520 O O . PRO A 1 187 ? -36.659 0.188 33.919 1.00 54.69 187 PRO A O 1
ATOM 1523 N N . GLU A 1 188 ? -35.364 1.493 35.201 1.00 58.72 188 GLU A N 1
ATOM 1524 C CA . GLU A 1 188 ? -35.252 2.546 34.203 1.00 58.72 188 GLU A CA 1
ATOM 1525 C C . GLU A 1 188 ? -34.376 1.989 33.081 1.00 58.72 188 GLU A C 1
ATOM 1527 O O . GLU A 1 188 ? -33.245 1.540 33.280 1.00 58.72 188 GLU A O 1
ATOM 1532 N N . LYS A 1 189 ? -34.965 1.871 31.895 1.00 59.25 189 LYS A N 1
ATOM 1533 C CA . LYS A 1 189 ? -34.311 1.271 30.743 1.00 59.25 189 LYS A CA 1
ATOM 1534 C C . LYS A 1 189 ? -33.274 2.279 30.256 1.00 59.25 189 LYS A C 1
ATOM 1536 O O . LYS A 1 189 ? -33.602 3.146 29.456 1.00 59.25 189 LYS A O 1
ATOM 1541 N N . ILE A 1 190 ? -32.053 2.195 30.778 1.00 67.44 190 ILE A N 1
ATOM 1542 C CA . ILE A 1 190 ? -30.940 3.044 30.348 1.00 67.44 190 ILE A CA 1
ATOM 1543 C C . ILE A 1 190 ? -30.660 2.698 28.885 1.00 67.44 190 ILE A C 1
ATOM 1545 O O . ILE A 1 190 ? -30.044 1.675 28.574 1.00 67.44 190 ILE A O 1
ATOM 1549 N N . GLU A 1 191 ? -31.194 3.503 27.968 1.00 72.94 191 GLU A N 1
ATOM 1550 C CA . GLU A 1 191 ? -30.927 3.341 26.547 1.00 72.94 191 GLU A CA 1
ATOM 1551 C C . GLU A 1 191 ? -29.500 3.827 26.276 1.00 72.94 191 GLU A C 1
ATOM 1553 O O . GLU A 1 191 ? -29.179 4.987 26.553 1.00 72.94 191 GLU A O 1
ATOM 1558 N N . PRO A 1 192 ? -28.606 2.951 25.781 1.00 79.25 192 PRO A N 1
ATOM 1559 C CA . PRO A 1 192 ? -27.244 3.356 25.499 1.00 79.25 192 PRO A CA 1
ATOM 1560 C C . PRO A 1 192 ? -27.239 4.417 24.389 1.00 79.25 192 PRO A C 1
ATOM 1562 O O . PRO A 1 192 ? -28.044 4.330 23.457 1.00 79.25 192 PRO A O 1
ATOM 1565 N N . PRO A 1 193 ? -26.300 5.378 24.430 1.00 85.12 193 PRO A N 1
ATOM 1566 C CA . PRO A 1 193 ? -26.086 6.313 23.334 1.00 85.12 193 PRO A CA 1
ATOM 1567 C C . PRO A 1 193 ? -25.935 5.591 21.988 1.00 85.12 193 PRO A C 1
ATOM 1569 O O . PRO A 1 193 ? -25.397 4.483 21.918 1.00 85.12 193 PRO A O 1
ATOM 1572 N N . THR A 1 194 ? -26.399 6.217 20.907 1.00 89.81 194 THR A N 1
ATOM 1573 C CA . THR A 1 194 ? -26.506 5.594 19.576 1.00 89.81 194 THR A CA 1
ATOM 1574 C C . THR A 1 194 ? -25.188 5.005 19.063 1.00 89.81 194 THR A C 1
ATOM 1576 O O . THR A 1 194 ? -25.175 3.946 18.437 1.00 89.81 194 THR A O 1
ATOM 1579 N N . ASP A 1 195 ? -24.064 5.662 19.340 1.00 90.81 195 ASP A N 1
ATOM 1580 C CA . ASP A 1 195 ? -22.724 5.177 19.010 1.00 90.81 195 ASP A CA 1
ATOM 1581 C C . ASP A 1 195 ? -22.322 3.960 19.853 1.00 90.81 195 ASP A C 1
ATOM 1583 O O . ASP A 1 195 ? -21.839 2.975 19.298 1.00 90.81 195 ASP A O 1
ATOM 1587 N N . ILE A 1 196 ? -22.587 3.961 21.161 1.00 92.69 196 ILE A N 1
ATOM 1588 C CA . ILE A 1 196 ? -22.376 2.793 22.030 1.00 92.69 196 ILE A CA 1
ATOM 1589 C C . ILE A 1 196 ? -23.225 1.611 21.560 1.00 92.69 196 ILE A C 1
ATOM 1591 O O . ILE A 1 196 ? -22.712 0.501 21.415 1.00 92.69 196 ILE A O 1
ATOM 1595 N N . GLN A 1 197 ? -24.501 1.839 21.248 1.00 92.81 197 GLN A N 1
ATOM 1596 C CA . GLN A 1 197 ? -25.379 0.805 20.708 1.00 92.81 197 GLN A CA 1
ATOM 1597 C C . GLN A 1 197 ? -24.853 0.252 19.377 1.00 92.81 197 GLN A C 1
ATOM 1599 O O . GLN A 1 197 ? -24.892 -0.963 19.155 1.00 92.81 197 GLN A O 1
ATOM 1604 N N . ALA A 1 198 ? -24.330 1.112 18.500 1.00 93.69 198 ALA A N 1
ATOM 1605 C CA . ALA A 1 198 ? -23.719 0.690 17.245 1.00 93.69 198 ALA A CA 1
ATOM 1606 C C . ALA A 1 198 ? -22.485 -0.187 17.492 1.00 93.69 198 ALA A C 1
ATOM 1608 O O . ALA A 1 198 ? -22.397 -1.276 16.924 1.00 93.69 198 ALA A O 1
ATOM 1609 N N . VAL A 1 199 ? -21.583 0.209 18.396 1.00 94.50 199 VAL A N 1
ATOM 1610 C CA . VAL A 1 199 ? -20.418 -0.617 18.745 1.00 94.50 199 VAL A CA 1
ATOM 1611 C C . VAL A 1 199 ? -20.840 -1.965 19.331 1.00 94.50 199 VAL A C 1
ATOM 1613 O O . VAL A 1 199 ? -20.347 -3.005 18.893 1.00 94.50 199 VAL A O 1
ATOM 1616 N N . LEU A 1 200 ? -21.795 -1.986 20.264 1.00 92.19 200 LEU A N 1
ATOM 1617 C CA . LEU A 1 200 ? -22.327 -3.228 20.835 1.00 92.19 200 LEU A CA 1
ATOM 1618 C C . LEU A 1 200 ? -22.972 -4.121 19.767 1.00 92.19 200 LEU A C 1
ATOM 1620 O O . LEU A 1 200 ? -22.852 -5.344 19.828 1.00 92.19 200 LEU A O 1
ATOM 1624 N N . THR A 1 201 ? -23.605 -3.523 18.758 1.00 92.56 201 THR A N 1
ATOM 1625 C CA . THR A 1 201 ? -24.166 -4.251 17.614 1.00 92.56 201 THR A CA 1
ATOM 1626 C C . THR A 1 201 ? -23.064 -4.924 16.792 1.00 92.56 201 THR A C 1
ATOM 1628 O O . THR A 1 201 ? -23.176 -6.115 16.489 1.00 92.56 201 THR A O 1
ATOM 1631 N N . VAL A 1 202 ? -21.977 -4.209 16.480 1.00 92.44 202 VAL A N 1
ATOM 1632 C CA . VAL A 1 202 ? -20.804 -4.756 15.771 1.00 92.44 202 VAL A CA 1
ATOM 1633 C C . VAL A 1 202 ? -20.163 -5.895 16.575 1.00 92.44 202 VAL A C 1
ATOM 1635 O O . VAL A 1 202 ? -19.960 -6.998 16.060 1.00 92.44 202 VAL A O 1
ATOM 1638 N N . LEU A 1 203 ? -19.922 -5.675 17.872 1.00 90.75 203 LEU A N 1
ATOM 1639 C CA . LEU A 1 203 ? -19.370 -6.686 18.782 1.00 90.75 203 LEU A CA 1
ATOM 1640 C C . LEU A 1 203 ? -20.292 -7.910 18.921 1.00 90.75 203 LEU A C 1
ATOM 1642 O O . LEU A 1 203 ? -19.815 -9.042 19.016 1.00 90.75 203 LEU A O 1
ATOM 1646 N N . GLY A 1 204 ? -21.611 -7.714 18.879 1.00 88.25 204 GLY A N 1
ATOM 1647 C CA . GLY A 1 204 ? -22.601 -8.791 18.904 1.00 88.25 204 GLY A CA 1
ATOM 1648 C C . GLY A 1 204 ? -22.568 -9.671 17.651 1.00 88.25 204 GLY A C 1
ATOM 1649 O O . GLY A 1 204 ? -22.695 -10.896 17.746 1.00 88.25 204 GLY A O 1
ATOM 1650 N N . ARG A 1 205 ? -22.333 -9.083 16.472 1.00 83.94 205 ARG A N 1
ATOM 1651 C CA . ARG A 1 205 ? -22.236 -9.815 15.193 1.00 83.94 205 ARG A CA 1
ATOM 1652 C C . ARG A 1 205 ? -20.962 -10.656 15.073 1.00 83.94 205 ARG A C 1
ATOM 1654 O O . ARG A 1 205 ? -20.973 -11.683 14.392 1.00 83.94 205 ARG A O 1
ATOM 1661 N N . ARG A 1 206 ? -19.897 -10.304 15.803 1.00 70.56 206 ARG A N 1
ATOM 1662 C CA . ARG A 1 206 ? -18.609 -11.026 15.816 1.00 70.56 206 ARG A CA 1
ATOM 1663 C C . ARG A 1 206 ? -18.723 -12.514 16.183 1.00 70.56 206 ARG A C 1
ATOM 1665 O O . ARG A 1 206 ? -17.904 -13.313 15.730 1.00 70.56 206 ARG A O 1
ATOM 1672 N N . ARG A 1 207 ? -19.746 -12.927 16.944 1.00 56.59 207 ARG A N 1
ATOM 1673 C CA . ARG A 1 207 ? -19.863 -14.293 17.498 1.00 56.59 207 ARG A CA 1
ATOM 1674 C C . ARG A 1 207 ? -20.010 -15.418 16.455 1.00 56.59 207 ARG A C 1
ATOM 1676 O O . ARG A 1 207 ? -19.902 -16.580 16.837 1.00 56.59 207 ARG A O 1
ATOM 1683 N N . LYS A 1 208 ? -20.239 -15.118 15.168 1.00 52.91 208 LYS A N 1
ATOM 1684 C CA . LYS A 1 208 ? -20.408 -16.149 14.123 1.00 52.91 208 LYS A CA 1
ATOM 1685 C C . LYS A 1 208 ? -19.204 -16.384 13.207 1.00 52.91 208 LYS A C 1
ATOM 1687 O O . LYS A 1 208 ? -19.033 -17.520 12.784 1.00 52.91 208 LYS A O 1
ATOM 1692 N N . GLN A 1 209 ? -18.376 -15.382 12.909 1.00 54.66 209 GLN A N 1
ATOM 1693 C CA . GLN A 1 209 ? -17.371 -15.522 11.840 1.00 54.66 209 GLN A CA 1
ATOM 1694 C C . GLN A 1 209 ? -16.067 -16.205 12.280 1.00 54.66 209 GLN A C 1
ATOM 1696 O O . GLN A 1 209 ? -15.559 -17.050 11.553 1.00 54.66 209 GLN A O 1
ATOM 1701 N N . PHE A 1 210 ? -15.557 -15.939 13.487 1.00 52.97 210 PHE A N 1
ATOM 1702 C CA . PHE A 1 210 ? -14.276 -16.526 13.924 1.00 52.97 210 PHE A CA 1
ATOM 1703 C C . PHE A 1 210 ? -14.394 -17.933 14.533 1.00 52.97 210 PHE A C 1
ATOM 1705 O O . PHE A 1 210 ? -13.497 -18.752 14.368 1.00 52.97 210 PHE A O 1
ATOM 1712 N N . ARG A 1 211 ? -15.536 -18.278 15.150 1.00 48.66 211 ARG A N 1
ATOM 1713 C CA . ARG A 1 211 ? -15.758 -19.617 15.737 1.00 48.66 211 ARG A CA 1
ATOM 1714 C C . ARG A 1 211 ? -15.846 -20.739 14.689 1.00 48.66 211 ARG A C 1
ATOM 1716 O O . ARG A 1 211 ? -15.691 -21.903 15.039 1.00 48.66 211 ARG A O 1
ATOM 1723 N N . GLN A 1 212 ? -16.090 -20.420 13.416 1.00 49.94 212 GLN A N 1
ATOM 1724 C CA . GLN A 1 212 ? -16.082 -21.414 12.337 1.00 49.94 212 GLN A CA 1
ATOM 1725 C C . GLN A 1 212 ? -14.667 -21.785 11.865 1.00 49.94 212 GLN A C 1
ATOM 1727 O O . GLN A 1 212 ? -14.484 -22.899 11.384 1.00 49.94 212 GLN A O 1
ATOM 1732 N N . ARG A 1 213 ? -13.667 -20.907 12.035 1.00 50.88 213 ARG A N 1
ATOM 1733 C CA . ARG A 1 213 ? -12.287 -21.161 11.585 1.00 50.88 213 ARG A CA 1
ATOM 1734 C C . ARG A 1 213 ? -11.535 -22.088 12.541 1.00 50.88 213 ARG A C 1
ATOM 1736 O O . ARG A 1 213 ? -10.901 -23.033 12.087 1.00 50.88 213 ARG A O 1
ATOM 1743 N N . ASP A 1 214 ? -11.724 -21.903 13.846 1.00 53.34 214 ASP A N 1
ATOM 1744 C CA . ASP A 1 214 ? -11.141 -22.776 14.879 1.00 53.34 214 ASP A CA 1
ATOM 1745 C C . ASP A 1 214 ? -11.808 -24.162 14.932 1.00 53.34 214 ASP A C 1
ATOM 1747 O O . ASP A 1 214 ? -11.237 -25.121 15.438 1.00 53.34 214 ASP A O 1
ATOM 1751 N N . ASN A 1 215 ? -13.024 -24.294 14.391 1.00 47.50 215 ASN A N 1
ATOM 1752 C CA . ASN A 1 215 ? -13.727 -25.575 14.316 1.00 47.50 215 ASN A CA 1
ATOM 1753 C C . ASN A 1 215 ? -13.357 -26.390 13.062 1.00 47.50 215 ASN A C 1
ATOM 1755 O O . ASN A 1 215 ? -13.763 -27.543 12.963 1.00 47.50 215 ASN A O 1
ATOM 1759 N N . PHE A 1 216 ? -12.617 -25.812 12.107 1.00 50.72 216 PHE A N 1
ATOM 1760 C CA . PHE A 1 216 ? -12.107 -26.529 10.932 1.00 50.72 216 PHE A CA 1
ATOM 1761 C C . PHE A 1 216 ? -10.719 -27.137 11.192 1.00 50.72 216 PHE A C 1
ATOM 1763 O O . PHE A 1 216 ? -10.383 -28.162 10.619 1.00 50.72 216 PHE A O 1
ATOM 1770 N N . SER A 1 217 ? -9.932 -26.572 12.114 1.00 53.25 217 SER A N 1
ATOM 1771 C CA . SER A 1 217 ? -8.607 -27.092 12.481 1.00 53.25 217 SER A CA 1
ATOM 1772 C C . SER A 1 217 ? -8.628 -28.241 13.497 1.00 53.25 217 SER A C 1
ATOM 1774 O O . SER A 1 217 ? -7.606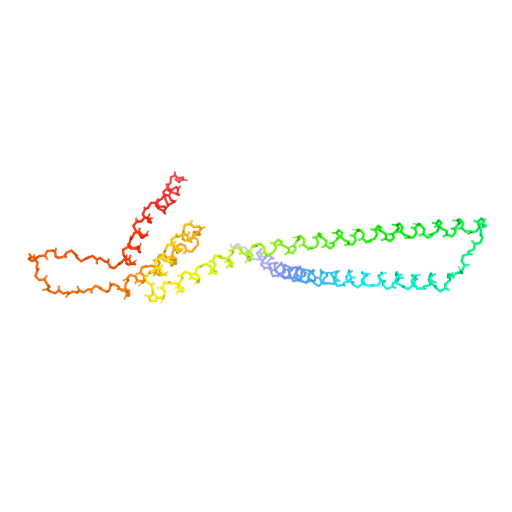 -28.890 13.679 1.00 53.25 217 SER A O 1
ATOM 1776 N N . ILE A 1 218 ? -9.764 -28.514 14.150 1.00 56.66 218 ILE A N 1
ATOM 1777 C CA . ILE A 1 218 ? -9.891 -29.587 15.159 1.00 56.66 218 IL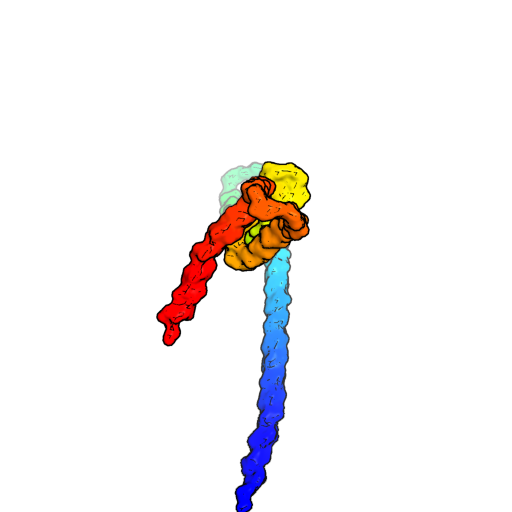E A CA 1
ATOM 1778 C C . ILE A 1 218 ? -10.488 -30.881 14.570 1.00 56.66 218 ILE A C 1
ATOM 1780 O O . ILE A 1 218 ? -10.478 -31.916 15.226 1.00 56.66 218 ILE A O 1
ATOM 1784 N N . VAL A 1 219 ? -10.987 -30.863 13.329 1.00 57.56 219 VAL A N 1
ATOM 1785 C CA . VAL A 1 219 ? -11.651 -32.034 12.718 1.00 57.56 219 VAL A CA 1
ATOM 1786 C C . VAL A 1 219 ? -10.694 -32.901 11.876 1.00 57.56 219 VAL A C 1
ATOM 1788 O O . VAL A 1 219 ? -11.022 -34.050 11.603 1.00 57.56 219 VAL A O 1
ATOM 1791 N N . ASP A 1 220 ? -9.491 -32.409 11.552 1.00 52.69 220 ASP A N 1
ATOM 1792 C CA . ASP A 1 220 ? -8.514 -33.100 10.686 1.00 52.69 220 ASP A CA 1
ATOM 1793 C C . ASP A 1 220 ? -7.250 -33.623 11.421 1.00 52.69 220 ASP A C 1
ATOM 1795 O O . ASP A 1 220 ? -6.185 -33.763 10.817 1.00 52.69 220 ASP A O 1
ATOM 1799 N N . THR A 1 221 ? -7.348 -33.952 12.714 1.00 46.41 221 THR A N 1
ATOM 1800 C CA . THR A 1 221 ? -6.293 -34.681 13.466 1.00 46.41 221 THR A CA 1
ATOM 1801 C C . THR A 1 221 ? -6.893 -35.808 14.284 1.00 46.41 221 THR A C 1
ATOM 1803 O O . THR A 1 221 ? -6.256 -36.883 14.334 1.00 46.41 221 THR A O 1
#

Radius of gyration: 37.29 Å; chains: 1; bounding box: 82×73×106 Å

Sequence (221 aa):
MVGWWKLVPEILLWPAAIALAAGFAWLLYQLVEKWETVITFTKKNVLYAGAGLLIIVLFWLMYLWIDFPAIPEPSEQAKNKIDAIKTVAQILGGVILIYGVYLTLRRIRAIEKQVQISEDGQVTDRFTKAIEQLGRDQMEVRLGGIYALERIAHDSDKDYWTIMEVLTAYVRERAPWQEDEQDASQPEKIEPPTDIQAVLTVLGRRRKQFRQRDNFSIVDT

Secondary structure (DSSP, 8-state):
---GGGTHHHHHHHHHHHHHHHHHHHHHHHHHHHHHHHHHHHHHHHHHHHHHHHHHHHHHHHHHHHT--S-----HHHHHHHHHHHHHHHHHHHHHHHHHHHHHHHHHHHHHHHHHHHHHHHHHHHHHHHHHHHTSS-HHHHHHHHHHHHHHHHH-HHHHHHHHHHHHHHHHHHS--------TT-----PPPHHHHHHHHHHHHGGGTSTTTTTTSSS--

Foldseek 3Di:
DPDPVVCVVVVVVVVVVVVVVVVVVVVVVVVVVVVVVVVVVVVVVVVVVVVVVVVVVVVVVVVVVVPDDDDDDPDPVVVVVVVVVVVVVVVVVVVVVVVVVVVVVVVVVVVVVVVVVCVVVVLVVLLVCLVVQCPDPDPVSVLVSLVSLLVSLVVDVPCVVVSLVVLVVSCCVVPPDDPDPPDPPDPPPPDDPPSNVSSVVSVVVVPPDPVVVVVVVVPPD

Organism: Desulfobacca acetoxidans (strain ATCC 700848 / DSM 11109 / ASRB2) (NCBI:txid880072)

pLDDT: mean 75.22, std 14.19, range [46.41, 96.06]